Protein AF-0000000082828430 (afdb_homodimer)

pLDDT: mean 96.24, std 4.79, range [54.59, 98.94]

Nearest PDB structures (foldseek):
  4yze-assembly1_A  TM=8.740E-01  e=1.477E-04  Escherichia coli K-12
  3bru-assembly1_B  TM=7.655E-01  e=3.010E-04  Cereibacter sphaeroides 2.4.1
  5ztc-assembly1_B  TM=7.315E-01  e=1.165E-04  Listeria monocytogenes EGD-e
  5nim-assembly1_A  TM=6.172E-01  e=1.375E-03  Mycobacterium tuberculosis
  3qpl-assembly1_A  TM=5.262E-01  e=2.210E-03  Mycobacterium tuberculosis

InterPro domains:
  IPR001647 DNA-binding HTH domain, TetR-type [PF00440] (7-53)
  IPR001647 DNA-binding HTH domain, TetR-type [PR00455] (7-20)
  IPR001647 DNA-binding HTH domain, TetR-type [PR00455] (28-51)
  IPR001647 DNA-binding HTH domain, TetR-type [PS50977] (1-61)
  IPR009057 Homedomain-like superfamily [SSF46689] (3-70)
  IPR036271 Tetracyclin repressor-like, C-terminal domain superfamily [SSF48498] (76-181)

Organism: Acinetobacter baumannii (strain ATCC 19606 / DSM 30007 / JCM 6841 / CCUG 19606 / CIP 70.34 / NBRC 109757 / NCIMB 12457 / NCTC 12156 / 81) (NCBI:txid575584)

Sequence (376 aa):
MSKKDDIITTALRLFNSYSYNSIGVDRIISESGVAKMTFYKYFPSKEKLIEECLLLRNSLLQNSLTAAISKEDETNPLARIKAIFLWYSDWFNSEDFNGCMFQKALEEVLKQYPSTHQPATLYKIWLTQLMQDLLIQYEIEESRPLALLLVNILEGMTIQAQVEHGSVKIDDYWKRVEKLIEFEKIAHMSKKDDIITTALRLFNSYSYNSIGVDRIISESGVAKMTFYKYFPSKEKLIEECLLLRNSLLQNSLTAAISKEDETNPLARIKAIFLWYSDWFNSEDFNGCMFQKALEEVLKQYPSTHQPATLYKIWLTQLMQDLLIQYEIEESRPLALLLVNILEGMTIQAQVEHGSVKIDDYWKRVEKLIEFEKIAH

Structure (mmCIF, N/CA/C/O backbone):
data_AF-0000000082828430-model_v1
#
loop_
_entity.id
_entity.type
_entity.pdbx_description
1 polymer 'Uncharacterized protein'
#
loop_
_atom_site.group_PDB
_atom_site.id
_atom_site.type_symbol
_atom_site.label_atom_id
_atom_site.label_alt_id
_atom_site.label_comp_id
_atom_site.label_asym_id
_atom_site.label_entity_id
_atom_site.label_seq_id
_atom_site.pdbx_PDB_ins_code
_atom_site.Cartn_x
_atom_site.Cartn_y
_atom_site.Cartn_z
_atom_site.occupancy
_atom_site.B_iso_or_equiv
_atom_site.auth_seq_id
_atom_site.auth_comp_id
_atom_site.auth_asym_id
_atom_site.auth_atom_id
_atom_site.pdbx_PDB_model_num
ATOM 1 N N . MET A 1 1 ? -28.234 -20.719 2.09 1 76.75 1 MET A N 1
ATOM 2 C CA . MET A 1 1 ? -27.25 -20.156 1.172 1 76.75 1 MET A CA 1
ATOM 3 C C . MET A 1 1 ? -27.234 -20.938 -0.145 1 76.75 1 MET A C 1
ATOM 5 O O . MET A 1 1 ? -27.359 -22.156 -0.155 1 76.75 1 MET A O 1
ATOM 9 N N . SER A 1 2 ? -27.281 -20.219 -1.252 1 91.62 2 SER A N 1
ATOM 10 C CA . SER A 1 2 ? -27.266 -20.859 -2.566 1 91.62 2 SER A CA 1
ATOM 11 C C . SER A 1 2 ? -25.906 -21.469 -2.865 1 91.62 2 SER A C 1
ATOM 13 O O . SER A 1 2 ? -24.922 -21.203 -2.168 1 91.62 2 SER A O 1
ATOM 15 N N . LYS A 1 3 ? -25.859 -22.438 -3.738 1 95 3 LYS A N 1
ATOM 16 C CA . LYS A 1 3 ? -24.594 -23.047 -4.164 1 95 3 LYS A CA 1
ATOM 17 C C . LYS A 1 3 ? -23.625 -21.984 -4.664 1 95 3 LYS A C 1
ATOM 19 O O . LYS A 1 3 ? -22.422 -22.094 -4.422 1 95 3 LYS A O 1
ATOM 24 N N . LYS A 1 4 ? -24.203 -21.078 -5.309 1 96.69 4 LYS A N 1
ATOM 25 C CA . LYS A 1 4 ? -23.375 -19.969 -5.758 1 96.69 4 LYS A CA 1
ATOM 26 C C . LYS A 1 4 ? -22.75 -19.25 -4.574 1 96.69 4 LYS A C 1
ATOM 28 O O . LYS A 1 4 ? -21.562 -18.922 -4.602 1 96.69 4 LYS A O 1
ATOM 33 N N . ASP A 1 5 ? -23.5 -18.984 -3.521 1 96.38 5 ASP A N 1
ATOM 34 C CA . ASP A 1 5 ? -23.031 -18.312 -2.32 1 96.38 5 ASP A CA 1
ATOM 35 C C . ASP A 1 5 ? -21.953 -19.125 -1.621 1 96.38 5 ASP A C 1
ATOM 37 O O . ASP A 1 5 ? -20.984 -18.562 -1.097 1 96.38 5 ASP A O 1
ATOM 41 N N . ASP A 1 6 ? -22.109 -20.391 -1.612 1 97.31 6 ASP A N 1
ATOM 42 C CA . ASP A 1 6 ? -21.125 -21.266 -0.995 1 97.31 6 ASP A CA 1
ATOM 43 C C . ASP A 1 6 ? -19.766 -21.125 -1.687 1 97.31 6 ASP A C 1
ATOM 45 O O . ASP A 1 6 ? -18.734 -21.062 -1.023 1 97.31 6 ASP A O 1
ATOM 49 N N . ILE A 1 7 ? -19.859 -21.109 -2.98 1 98 7 ILE A N 1
ATOM 50 C CA . ILE A 1 7 ? -18.641 -20.984 -3.773 1 98 7 ILE A CA 1
ATOM 51 C C . ILE A 1 7 ? -17.969 -19.656 -3.494 1 98 7 ILE A C 1
ATOM 53 O O . ILE A 1 7 ? -16.781 -19.609 -3.164 1 98 7 ILE A O 1
ATOM 57 N N . ILE A 1 8 ? -18.703 -18.609 -3.578 1 97.88 8 ILE A N 1
ATOM 58 C CA . ILE A 1 8 ? -18.125 -17.266 -3.5 1 97.88 8 ILE A CA 1
ATOM 59 C C . ILE A 1 8 ? -17.625 -17.016 -2.08 1 97.88 8 ILE A C 1
ATOM 61 O O . ILE A 1 8 ? -16.578 -16.391 -1.891 1 97.88 8 ILE A O 1
ATOM 65 N N . THR A 1 9 ? -18.344 -17.453 -1.074 1 97 9 THR A N 1
ATOM 66 C CA . THR A 1 9 ? -17.938 -17.281 0.312 1 97 9 THR A CA 1
ATOM 67 C C . THR A 1 9 ? -16.625 -18.031 0.585 1 97 9 THR A C 1
ATOM 69 O O . THR A 1 9 ? -15.727 -17.484 1.233 1 97 9 THR A O 1
ATOM 72 N N . THR A 1 10 ? -16.562 -19.203 0.086 1 98.19 10 THR A N 1
ATOM 73 C CA . THR A 1 10 ? -15.352 -20 0.226 1 98.19 10 THR A CA 1
ATOM 74 C C . THR A 1 10 ? -14.188 -19.328 -0.491 1 98.19 10 THR A C 1
ATOM 76 O O . THR A 1 10 ? -13.094 -19.219 0.069 1 98.19 10 THR A O 1
ATOM 79 N N . ALA A 1 11 ? -14.469 -18.891 -1.707 1 98.44 11 ALA A N 1
ATOM 80 C CA . ALA A 1 11 ? -13.43 -18.234 -2.498 1 98.44 11 ALA A CA 1
ATOM 81 C C . ALA A 1 11 ? -12.938 -16.969 -1.811 1 98.44 11 ALA A C 1
ATOM 83 O O . ALA A 1 11 ? -11.734 -16.719 -1.737 1 98.44 11 ALA A O 1
ATOM 84 N N . LEU A 1 12 ? -13.844 -16.203 -1.293 1 97.62 12 LEU A N 1
ATOM 85 C CA . LEU A 1 12 ? -13.5 -14.961 -0.601 1 97.62 12 LEU A CA 1
ATOM 86 C C . LEU A 1 12 ? -12.586 -15.234 0.592 1 97.62 12 LEU A C 1
ATOM 88 O O . LEU A 1 12 ? -11.586 -14.547 0.788 1 97.62 12 LEU A O 1
ATOM 92 N N . ARG A 1 13 ? -12.945 -16.188 1.36 1 97.06 13 ARG A N 1
ATOM 93 C CA . ARG A 1 13 ? -12.141 -16.562 2.514 1 97.06 13 ARG A CA 1
ATOM 94 C C . ARG A 1 13 ? -10.734 -16.984 2.088 1 97.06 13 ARG A C 1
ATOM 96 O O . ARG A 1 13 ? -9.75 -16.547 2.686 1 97.06 13 ARG A O 1
ATOM 103 N N . LEU A 1 14 ? -10.641 -17.797 1.062 1 97.12 14 LEU A N 1
ATOM 104 C CA . LEU A 1 14 ? -9.352 -18.297 0.592 1 97.12 14 LEU A CA 1
ATOM 105 C C . LEU A 1 14 ? -8.516 -17.188 -0.019 1 97.12 14 LEU A C 1
ATOM 107 O O . LEU A 1 14 ? -7.34 -17.031 0.31 1 97.12 14 LEU A O 1
ATOM 111 N N . PHE A 1 15 ? -9.148 -16.328 -0.893 1 96.62 15 PHE A N 1
ATOM 112 C CA . PHE A 1 15 ? -8.438 -15.242 -1.547 1 96.62 15 PHE A CA 1
ATOM 113 C C . PHE A 1 15 ? -8 -14.195 -0.53 1 96.62 15 PHE A C 1
ATOM 115 O O . PHE A 1 15 ? -7.02 -13.484 -0.752 1 96.62 15 PHE A O 1
ATOM 122 N N . ASN A 1 16 ? -8.695 -14.078 0.575 1 95.56 16 ASN A N 1
ATOM 123 C CA . ASN A 1 16 ? -8.312 -13.164 1.642 1 95.56 16 ASN A CA 1
ATOM 124 C C . ASN A 1 16 ? -7.09 -13.672 2.402 1 95.56 16 ASN A C 1
ATOM 126 O O . ASN A 1 16 ? -6.203 -12.891 2.756 1 95.56 16 ASN A O 1
ATOM 130 N N . SER A 1 17 ? -6.973 -14.938 2.584 1 93.69 17 SER A N 1
ATOM 131 C CA . SER A 1 17 ? -5.969 -15.523 3.463 1 93.69 17 SER A CA 1
ATOM 132 C C . SER A 1 17 ? -4.719 -15.922 2.684 1 93.69 17 SER A C 1
ATOM 134 O O . SER A 1 17 ? -3.639 -16.062 3.264 1 93.69 17 SER A O 1
ATOM 136 N N . TYR A 1 18 ? -4.906 -16.141 1.387 1 91.94 18 TYR A N 1
ATOM 137 C CA . TYR A 1 18 ? -3.814 -16.594 0.532 1 91.94 18 TYR A CA 1
ATOM 138 C C . TYR A 1 18 ? -3.688 -15.711 -0.705 1 91.94 18 TYR A C 1
ATOM 140 O O . TYR A 1 18 ? -4.445 -14.758 -0.874 1 91.94 18 TYR A O 1
ATOM 148 N N . SER A 1 19 ? -2.635 -15.961 -1.465 1 90.06 19 SER A N 1
ATOM 149 C CA . SER A 1 19 ? -2.508 -15.273 -2.748 1 90.06 19 SER A CA 1
ATOM 150 C C . SER A 1 19 ? -3.51 -15.82 -3.762 1 90.06 19 SER A C 1
ATOM 152 O O . SER A 1 19 ? -3.812 -17.016 -3.77 1 90.06 19 SER A O 1
ATOM 154 N N . TYR A 1 20 ? -4.016 -14.938 -4.656 1 93.31 20 TYR A N 1
ATOM 155 C CA . TYR A 1 20 ? -4.953 -15.352 -5.695 1 93.31 20 TYR A CA 1
ATOM 156 C C . TYR A 1 20 ? -4.367 -16.484 -6.535 1 93.31 20 TYR A C 1
ATOM 158 O O . TYR A 1 20 ? -5.062 -17.453 -6.848 1 93.31 20 TYR A O 1
ATOM 166 N N . ASN A 1 21 ? -3.137 -16.406 -6.848 1 89 21 ASN A N 1
ATOM 167 C CA . ASN A 1 21 ? -2.512 -17.359 -7.762 1 89 21 ASN A CA 1
ATOM 168 C C . ASN A 1 21 ? -2.256 -18.703 -7.082 1 89 21 ASN A C 1
ATOM 170 O O . ASN A 1 21 ? -2.184 -19.734 -7.75 1 89 21 ASN A O 1
ATOM 174 N N . SER A 1 22 ? -2.119 -18.703 -5.812 1 89.19 22 SER A N 1
ATOM 175 C CA . SER A 1 22 ? -1.841 -19.953 -5.098 1 89.19 22 SER A CA 1
ATOM 176 C C . SER A 1 22 ? -3.113 -20.766 -4.887 1 89.19 22 SER A C 1
ATOM 178 O O . SER A 1 22 ? -3.051 -21.938 -4.52 1 89.19 22 SER A O 1
ATOM 180 N N . ILE A 1 23 ? -4.273 -20.188 -5.07 1 94.06 23 ILE A N 1
ATOM 181 C CA . ILE A 1 23 ? -5.555 -20.859 -4.875 1 94.06 23 ILE A CA 1
ATOM 182 C C . ILE A 1 23 ? -6.109 -21.312 -6.219 1 94.06 23 ILE A C 1
ATOM 184 O O . ILE A 1 23 ? -6.469 -20.484 -7.062 1 94.06 23 ILE A O 1
ATOM 188 N N . GLY A 1 24 ? -6.18 -22.609 -6.383 1 94.81 24 GLY A N 1
ATOM 189 C CA . GLY A 1 24 ? -6.766 -23.172 -7.59 1 94.81 2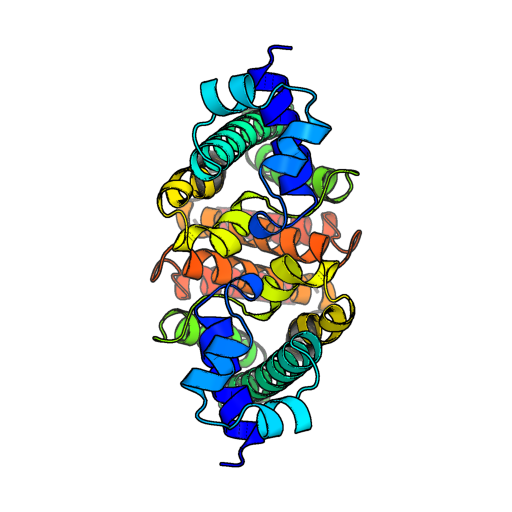4 GLY A CA 1
ATOM 190 C C . GLY A 1 24 ? -8.258 -23.422 -7.469 1 94.81 24 GLY A C 1
ATOM 191 O O . GLY A 1 24 ? -8.797 -23.484 -6.359 1 94.81 24 GLY A O 1
ATOM 192 N N . VAL A 1 25 ? -8.883 -23.578 -8.594 1 96.62 25 VAL A N 1
ATOM 193 C CA . VAL A 1 25 ? -10.32 -23.828 -8.633 1 96.62 25 VAL A CA 1
ATOM 194 C C . VAL A 1 25 ? -10.633 -25.141 -7.918 1 96.62 25 VAL A C 1
ATOM 196 O O . VAL A 1 25 ? -11.656 -25.25 -7.238 1 96.62 25 VAL A O 1
ATOM 199 N N . ASP A 1 26 ? -9.766 -26.125 -8.016 1 97.12 26 ASP A N 1
ATOM 200 C CA . ASP A 1 26 ? -9.992 -27.422 -7.383 1 97.12 26 ASP A CA 1
ATOM 201 C C . ASP A 1 26 ? -10.109 -27.281 -5.867 1 97.12 26 ASP A C 1
ATOM 203 O O . ASP A 1 26 ? -10.953 -27.938 -5.242 1 97.12 26 ASP A O 1
ATOM 207 N N . ARG A 1 27 ? -9.297 -26.516 -5.281 1 97.56 27 ARG A N 1
ATOM 208 C CA . ARG A 1 27 ? -9.359 -26.297 -3.842 1 97.56 27 ARG A CA 1
ATOM 209 C C . ARG A 1 27 ? -10.672 -25.609 -3.447 1 97.56 27 ARG A C 1
ATOM 211 O O . ARG A 1 27 ? -11.273 -25.969 -2.436 1 97.56 27 ARG A O 1
ATOM 218 N N . ILE A 1 28 ? -11.094 -24.609 -4.227 1 98.19 28 ILE A N 1
ATOM 219 C CA . ILE A 1 28 ? -12.336 -23.906 -3.953 1 98.19 28 ILE A CA 1
ATOM 220 C C . ILE A 1 28 ? -13.516 -24.875 -4.047 1 98.19 28 ILE A C 1
ATOM 222 O O . ILE A 1 28 ? -14.398 -24.859 -3.189 1 98.19 28 ILE A O 1
ATOM 226 N N . ILE A 1 29 ? -13.484 -25.656 -5.066 1 97.88 29 ILE A N 1
ATOM 227 C CA . ILE A 1 29 ? -14.539 -26.656 -5.254 1 97.88 29 ILE A CA 1
ATOM 228 C C . ILE A 1 29 ? -14.57 -27.609 -4.062 1 97.88 29 ILE A C 1
ATOM 230 O O . ILE A 1 29 ? -15.625 -27.828 -3.471 1 97.88 29 ILE A O 1
ATOM 234 N N . SER A 1 30 ? -13.461 -28.094 -3.715 1 97.88 30 SER A N 1
ATOM 235 C CA . SER A 1 30 ? -13.352 -29.031 -2.609 1 97.88 30 SER A CA 1
ATOM 236 C C . SER A 1 30 ? -13.844 -28.422 -1.305 1 97.88 30 SER A C 1
ATOM 238 O O . SER A 1 30 ? -14.633 -29.031 -0.585 1 97.88 30 SER A O 1
ATOM 240 N N . GLU A 1 31 ? -13.469 -27.234 -1.028 1 97.81 31 GLU A N 1
ATOM 241 C CA . GLU A 1 31 ? -13.766 -26.625 0.265 1 97.81 31 GLU A CA 1
ATOM 242 C C . GLU A 1 31 ? -15.18 -26.047 0.292 1 97.81 31 GLU A C 1
ATOM 244 O O . GLU A 1 31 ? -15.75 -25.828 1.365 1 97.81 31 GLU A O 1
ATOM 249 N N . SER A 1 32 ? -15.695 -25.672 -0.869 1 97.5 32 SER A N 1
ATOM 250 C CA . SER A 1 32 ? -17.062 -25.141 -0.925 1 97.5 32 SER A CA 1
ATOM 251 C C . SER A 1 32 ? -18.094 -26.25 -0.792 1 97.5 32 SER A C 1
ATOM 253 O O . SER A 1 32 ? -19.266 -25.984 -0.517 1 97.5 32 SER A O 1
ATOM 255 N N . GLY A 1 33 ? -17.672 -27.484 -1.17 1 97 33 GLY A N 1
ATOM 256 C CA . GLY A 1 33 ? -18.594 -28.609 -1.128 1 97 33 GLY A CA 1
ATOM 257 C C . GLY A 1 33 ? -19.547 -28.656 -2.311 1 97 33 GLY A C 1
ATOM 258 O O . GLY A 1 33 ? -20.547 -29.359 -2.275 1 97 33 GLY A O 1
ATOM 259 N N . VAL A 1 34 ? -19.297 -27.891 -3.266 1 97.06 34 VAL A N 1
ATOM 260 C CA . VAL A 1 34 ? -20.141 -27.828 -4.453 1 97.06 34 VAL A CA 1
ATOM 261 C C . VAL A 1 34 ? -19.547 -28.688 -5.559 1 97.06 34 VAL A C 1
ATOM 263 O O . VAL A 1 34 ? -18.344 -28.719 -5.75 1 97.06 34 VAL A O 1
ATOM 266 N N . ALA A 1 35 ? -20.406 -29.422 -6.262 1 96.81 35 ALA A N 1
ATOM 267 C CA . ALA A 1 35 ? -19.953 -30.281 -7.359 1 96.81 35 ALA A CA 1
ATOM 268 C C . ALA A 1 35 ? -19.281 -29.453 -8.453 1 96.81 35 ALA A C 1
ATOM 270 O O . ALA A 1 35 ? -19.688 -28.312 -8.719 1 96.81 35 ALA A O 1
ATOM 271 N N . LYS A 1 36 ? -18.312 -30.047 -9.133 1 97 36 LYS A N 1
ATOM 272 C CA . LYS A 1 36 ? -17.516 -29.406 -10.172 1 97 36 LYS A CA 1
ATOM 273 C C . LYS A 1 36 ? -18.406 -28.828 -11.266 1 97 36 LYS A C 1
ATOM 275 O O . LYS A 1 36 ? -18.25 -27.672 -11.672 1 97 36 LYS A O 1
ATOM 280 N N . MET A 1 37 ? -19.375 -29.578 -11.68 1 96.75 37 MET A N 1
ATOM 281 C CA . MET A 1 37 ? -20.266 -29.141 -12.742 1 96.75 37 MET A CA 1
ATOM 282 C C . MET A 1 37 ? -21.062 -27.906 -12.305 1 96.75 37 MET A C 1
ATOM 284 O O . MET A 1 37 ? -21.219 -26.969 -13.078 1 96.75 37 MET A O 1
ATOM 288 N N . THR A 1 38 ? -21.531 -27.969 -11.156 1 96.69 38 THR A N 1
ATOM 289 C CA . THR A 1 38 ? -22.281 -26.859 -10.602 1 96.69 38 THR A CA 1
ATOM 290 C C . THR A 1 38 ? -21.406 -25.609 -10.484 1 96.69 38 THR A C 1
ATOM 292 O O . THR A 1 38 ? -21.859 -24.5 -10.766 1 96.69 38 THR A O 1
ATOM 295 N N . PHE A 1 39 ? -20.156 -25.766 -9.992 1 97.56 39 PHE A N 1
ATOM 296 C CA . PHE A 1 39 ? -19.203 -24.672 -9.914 1 97.56 39 PHE A CA 1
ATOM 297 C C . PHE A 1 39 ? -19.094 -23.938 -11.25 1 97.56 39 PHE A C 1
ATOM 299 O O . PHE A 1 39 ? -19.266 -22.719 -11.32 1 97.56 39 PHE A O 1
ATOM 306 N N . TYR A 1 40 ? -18.953 -24.688 -12.312 1 97.06 40 TYR A N 1
ATOM 307 C CA . TYR A 1 40 ? -18.672 -24.094 -13.617 1 97.06 40 TYR A CA 1
ATOM 308 C C . TYR A 1 40 ? -19.938 -23.531 -14.242 1 97.06 40 TYR A C 1
ATOM 310 O O . TYR A 1 40 ? -19.859 -22.703 -15.164 1 97.06 40 TYR A O 1
ATOM 318 N N . LYS A 1 41 ? -21.047 -24.031 -13.758 1 97.12 41 LYS A N 1
ATOM 319 C CA . LYS A 1 41 ? -22.297 -23.391 -14.156 1 97.12 41 LYS A CA 1
ATOM 320 C C . LYS A 1 41 ? -22.344 -21.938 -13.711 1 97.12 41 LYS A C 1
ATOM 322 O O . LYS A 1 41 ? -22.812 -21.062 -14.461 1 97.12 41 LYS A O 1
ATOM 327 N N . TYR A 1 42 ? -21.828 -21.656 -12.562 1 96.81 42 TYR A N 1
ATOM 328 C CA . TYR A 1 42 ? -21.891 -20.312 -12.008 1 96.81 42 TYR A CA 1
ATOM 329 C C . TYR A 1 42 ? -20.656 -19.516 -12.367 1 96.81 42 TYR A C 1
ATOM 331 O O . TYR A 1 42 ? -20.734 -18.297 -12.609 1 96.81 42 TYR A O 1
ATOM 339 N N . PHE A 1 43 ? -19.484 -20.188 -12.367 1 97.81 43 PHE A N 1
ATOM 340 C CA . PHE A 1 43 ? -18.203 -19.531 -12.609 1 97.81 43 PHE A CA 1
ATOM 341 C C . PHE A 1 43 ? -17.406 -20.281 -13.664 1 97.81 43 PHE A C 1
ATOM 343 O O . PHE A 1 43 ? -16.547 -21.109 -13.336 1 97.81 43 PHE A O 1
ATOM 350 N N . PRO A 1 44 ? -17.547 -19.875 -14.883 1 97.06 44 PRO A N 1
ATOM 351 C CA . PRO A 1 44 ? -16.922 -20.594 -15.992 1 97.06 44 PRO A CA 1
ATOM 352 C C . PRO A 1 44 ? -15.398 -20.5 -15.969 1 97.06 44 PRO A C 1
ATOM 354 O O . PRO A 1 44 ? -14.727 -21.281 -16.656 1 97.06 44 PRO A O 1
ATOM 357 N N . SER A 1 45 ? -14.922 -19.531 -15.18 1 96.31 45 SER A N 1
ATOM 358 C CA . SER A 1 45 ? -13.477 -19.406 -15.062 1 96.31 45 SER A CA 1
ATOM 359 C C . SER A 1 45 ? -13.086 -18.828 -13.703 1 96.31 45 SER A C 1
ATOM 361 O O . SER A 1 45 ? -13.914 -18.203 -13.023 1 96.31 45 SER A O 1
ATOM 363 N N . LYS A 1 46 ? -11.867 -19 -13.336 1 96.19 46 LYS A N 1
ATOM 364 C CA . LYS A 1 46 ? -11.328 -18.391 -12.125 1 96.19 46 LYS A CA 1
ATOM 365 C C . LYS A 1 46 ? -11.406 -16.859 -12.195 1 96.19 46 LYS A C 1
ATOM 367 O O . LYS A 1 46 ? -11.664 -16.203 -11.188 1 96.19 46 LYS A O 1
ATOM 372 N N . GLU A 1 47 ? -11.156 -16.344 -13.375 1 96.62 47 GLU A N 1
ATOM 373 C CA . GLU A 1 47 ? -11.227 -14.906 -13.609 1 96.62 47 GLU A CA 1
ATOM 374 C C . GLU A 1 47 ? -12.594 -14.352 -13.227 1 96.62 47 GLU A C 1
ATOM 376 O O . GLU A 1 47 ? -12.688 -13.359 -12.492 1 96.62 47 GLU A O 1
ATOM 381 N N . LYS A 1 48 ? -13.578 -14.969 -13.672 1 97.69 48 LYS A N 1
ATOM 382 C CA . LYS A 1 48 ? -14.938 -14.531 -13.375 1 97.69 48 LYS A CA 1
ATOM 383 C C . LYS A 1 48 ? -15.242 -14.648 -11.883 1 97.69 48 LYS A C 1
ATOM 385 O O . LYS A 1 48 ? -15.922 -13.789 -11.312 1 97.69 48 LYS A O 1
ATOM 390 N N . LEU A 1 49 ? -14.789 -15.703 -11.273 1 98.25 49 LEU A N 1
ATOM 391 C CA . LEU A 1 49 ? -14.961 -15.875 -9.828 1 98.25 49 LEU A CA 1
ATOM 392 C C . LEU A 1 49 ? -14.273 -14.75 -9.062 1 98.25 49 LEU A C 1
ATOM 394 O O . LEU A 1 49 ? -14.867 -14.164 -8.156 1 98.25 49 LEU A O 1
ATOM 398 N N . ILE A 1 50 ? -13.055 -14.406 -9.43 1 98.19 50 ILE A N 1
ATOM 399 C CA . ILE A 1 50 ? -12.305 -13.352 -8.766 1 98.19 50 ILE A CA 1
ATOM 400 C C . ILE A 1 50 ? -13.047 -12.023 -8.906 1 98.19 50 ILE A C 1
ATOM 402 O O . ILE A 1 50 ? -13.195 -11.281 -7.934 1 98.19 50 ILE A O 1
ATOM 406 N N . GLU A 1 51 ? -13.531 -11.734 -10.07 1 98.12 51 GLU A N 1
ATOM 407 C CA . GLU A 1 51 ? -14.289 -10.508 -10.312 1 98.12 51 GLU A CA 1
ATOM 408 C C . GLU A 1 51 ? -15.484 -10.414 -9.367 1 98.12 51 GLU A C 1
ATOM 410 O O . GLU A 1 51 ? -15.703 -9.375 -8.734 1 98.12 51 GLU A O 1
ATOM 415 N N . GLU A 1 52 ? -16.203 -11.477 -9.281 1 97.94 52 GLU A N 1
ATOM 416 C CA . GLU A 1 52 ? -17.406 -11.477 -8.445 1 97.94 52 GLU A CA 1
ATOM 417 C C . GLU A 1 52 ? -17.047 -11.359 -6.969 1 97.94 52 GLU A C 1
ATOM 419 O O . GLU A 1 52 ? -17.766 -10.719 -6.199 1 97.94 52 GLU A O 1
ATOM 424 N N . CYS A 1 53 ? -15.992 -12.031 -6.578 1 98.44 53 CYS A N 1
ATOM 425 C CA . CYS A 1 53 ? -15.516 -11.914 -5.203 1 98.44 53 CYS A CA 1
ATOM 426 C C . CYS A 1 53 ? -15.18 -10.469 -4.867 1 98.44 53 CYS A C 1
ATOM 428 O O . CYS A 1 53 ? -15.555 -9.961 -3.809 1 98.44 53 CYS A O 1
ATOM 430 N N . LEU A 1 54 ? -14.469 -9.758 -5.762 1 98.5 54 LEU A N 1
ATOM 431 C CA . LEU A 1 54 ? -14.07 -8.375 -5.547 1 98.5 54 LEU A CA 1
ATOM 432 C C . LEU A 1 54 ? -15.289 -7.465 -5.465 1 98.5 54 LEU A C 1
ATOM 434 O O . LEU A 1 54 ? -15.352 -6.57 -4.617 1 98.5 54 LEU A O 1
ATOM 438 N N . LEU A 1 55 ? -16.266 -7.711 -6.328 1 98.38 55 LEU A N 1
ATOM 439 C CA . LEU A 1 55 ? -17.484 -6.918 -6.316 1 98.38 55 LEU A CA 1
ATOM 440 C C . LEU A 1 55 ? -18.25 -7.121 -5.012 1 98.38 55 LEU A C 1
ATOM 442 O O . LEU A 1 55 ? -18.75 -6.16 -4.414 1 98.38 55 LEU A O 1
ATOM 446 N N . LEU A 1 56 ? -18.328 -8.359 -4.59 1 98.12 56 LEU A N 1
ATOM 447 C CA . LEU A 1 56 ? -19.016 -8.648 -3.33 1 98.12 56 LEU A CA 1
ATOM 448 C C . LEU A 1 56 ? -18.266 -8.031 -2.154 1 98.12 56 LEU A C 1
ATOM 450 O O . LEU A 1 56 ? -18.875 -7.434 -1.266 1 98.12 56 LEU A O 1
ATOM 454 N N . ARG A 1 57 ? -17 -8.188 -2.137 1 97.94 57 ARG A N 1
ATOM 455 C CA . ARG A 1 57 ? -16.188 -7.582 -1.086 1 97.94 57 ARG A CA 1
ATOM 456 C C . ARG A 1 57 ? -16.391 -6.074 -1.038 1 97.94 57 ARG A C 1
ATOM 458 O O . ARG A 1 57 ? -16.5 -5.492 0.043 1 97.94 57 ARG A O 1
ATOM 465 N N . ASN A 1 58 ? -16.391 -5.461 -2.223 1 98.25 58 ASN A N 1
ATOM 466 C CA . ASN A 1 58 ? -16.641 -4.027 -2.318 1 98.25 58 ASN A CA 1
ATOM 467 C C . ASN A 1 58 ? -17.953 -3.643 -1.649 1 98.25 58 ASN A C 1
ATOM 469 O O . ASN A 1 58 ? -17.984 -2.742 -0.809 1 98.25 58 ASN A O 1
ATOM 473 N N . SER A 1 59 ? -18.984 -4.332 -1.979 1 98.25 59 SER A N 1
ATOM 474 C CA . SER A 1 59 ? -20.312 -4.055 -1.43 1 98.25 59 SER A CA 1
ATOM 475 C C . SER A 1 59 ? -20.328 -4.25 0.083 1 98.25 59 SER A C 1
ATOM 477 O O . SER A 1 59 ? -20.875 -3.428 0.813 1 98.25 59 SER A O 1
ATOM 479 N N . LEU A 1 60 ? -19.75 -5.312 0.557 1 97.56 60 LEU A N 1
ATOM 480 C CA . LEU A 1 60 ? -19.719 -5.625 1.981 1 97.56 60 LEU A CA 1
ATOM 481 C C . LEU A 1 60 ? -18.953 -4.547 2.754 1 97.56 60 LEU A C 1
ATOM 483 O O . LEU A 1 60 ? -19.406 -4.109 3.814 1 97.56 60 LEU A O 1
ATOM 487 N N . LEU A 1 61 ? -17.891 -4.074 2.24 1 98 61 LEU A N 1
ATOM 488 C CA . LEU A 1 61 ? -17.062 -3.064 2.908 1 98 61 LEU A CA 1
ATOM 489 C C . LEU A 1 61 ? -17.781 -1.714 2.916 1 98 61 LEU A C 1
ATOM 491 O O . LEU A 1 61 ? -17.797 -1.026 3.941 1 98 61 LEU A O 1
ATOM 495 N N . GLN A 1 62 ? -18.328 -1.324 1.758 1 98.69 62 GLN A N 1
ATOM 496 C CA . GLN A 1 62 ? -19.062 -0.069 1.701 1 98.69 62 GLN A CA 1
ATOM 497 C C . GLN A 1 62 ? -20.203 -0.055 2.719 1 98.69 62 GLN A C 1
ATOM 499 O O . GLN A 1 62 ? -20.391 0.927 3.441 1 98.69 62 GLN A O 1
ATOM 504 N N . ASN A 1 63 ? -20.922 -1.169 2.779 1 98.62 63 ASN A N 1
ATOM 505 C CA . ASN A 1 63 ? -22.047 -1.257 3.715 1 98.62 63 ASN A CA 1
ATOM 506 C C . ASN A 1 63 ? -21.562 -1.166 5.164 1 98.62 63 ASN A C 1
ATOM 508 O O . ASN A 1 63 ? -22.172 -0.452 5.973 1 98.62 63 ASN A O 1
ATOM 512 N N . SER A 1 64 ? -20.531 -1.892 5.477 1 98.56 64 SER A N 1
ATOM 513 C CA . SER A 1 64 ? -20 -1.914 6.836 1 98.56 64 SER A CA 1
ATOM 514 C C . SER A 1 64 ? -19.484 -0.539 7.25 1 98.56 64 SER A C 1
ATOM 516 O O . SER A 1 64 ? -19.797 -0.061 8.344 1 98.56 64 SER A O 1
ATOM 518 N N . LEU A 1 65 ? -18.734 0.134 6.395 1 98.75 65 LEU A N 1
ATOM 519 C CA . LEU A 1 65 ? -18.172 1.447 6.688 1 98.75 65 LEU A CA 1
ATOM 520 C C . LEU A 1 65 ? -19.281 2.502 6.781 1 98.75 65 LEU A C 1
ATOM 522 O O . LEU A 1 65 ? -19.25 3.352 7.672 1 98.75 65 LEU A O 1
ATOM 526 N N . THR A 1 66 ? -20.219 2.432 5.875 1 98.5 66 THR A N 1
ATOM 527 C CA . THR A 1 66 ? -21.344 3.365 5.898 1 98.5 66 THR A CA 1
ATOM 528 C C . THR A 1 66 ? -22.141 3.229 7.191 1 98.5 66 THR A C 1
ATOM 530 O O . THR A 1 66 ? -22.562 4.227 7.773 1 98.5 66 THR A O 1
ATOM 533 N N . ALA A 1 67 ? -22.312 2.006 7.648 1 98.62 67 ALA A N 1
ATOM 534 C CA . ALA A 1 67 ? -23.016 1.771 8.914 1 98.62 67 ALA A CA 1
ATOM 535 C C . ALA A 1 67 ? -22.25 2.41 10.078 1 98.62 67 ALA A C 1
ATOM 537 O O . ALA A 1 67 ? -22.875 2.998 10.969 1 98.62 67 ALA A O 1
ATOM 538 N N . ALA A 1 68 ? -20.953 2.312 10.086 1 98.38 68 ALA A N 1
ATOM 539 C CA . ALA A 1 68 ? -20.125 2.9 11.141 1 98.38 68 ALA A CA 1
ATOM 540 C C . ALA A 1 68 ? -20.25 4.422 11.141 1 98.38 68 ALA A C 1
ATOM 542 O O . ALA A 1 68 ? -20.391 5.039 12.195 1 98.38 68 ALA A O 1
ATOM 543 N N . ILE A 1 69 ? -20.219 5.051 9.984 1 98.38 69 ILE A N 1
ATOM 544 C CA . ILE A 1 69 ? -20.281 6.496 9.82 1 98.38 69 ILE A CA 1
ATOM 545 C C . ILE A 1 69 ? -21.672 7 10.234 1 98.38 69 ILE A C 1
ATOM 547 O O . ILE A 1 69 ? -21.797 8.086 10.812 1 98.38 69 ILE A O 1
ATOM 551 N N . SER A 1 70 ? -22.688 6.223 9.969 1 98.19 70 SER A N 1
ATOM 552 C CA . SER A 1 70 ? -24.078 6.625 10.195 1 98.19 70 SER A CA 1
ATOM 553 C C . SER A 1 70 ? -24.391 6.734 11.688 1 98.19 70 SER A C 1
ATOM 555 O O . SER A 1 70 ? -25.406 7.316 12.078 1 98.19 70 SER A O 1
ATOM 557 N N . LYS A 1 71 ? -23.547 6.176 12.523 1 98.31 71 LYS A N 1
ATOM 558 C CA . LYS A 1 71 ? -23.719 6.285 13.969 1 98.31 71 LYS A CA 1
ATOM 559 C C . LYS A 1 71 ? -23.359 7.684 14.461 1 98.31 71 LYS A C 1
ATOM 561 O O . LYS A 1 71 ? -23.703 8.062 15.578 1 98.31 71 LYS A O 1
ATOM 566 N N . GLU A 1 72 ? -22.609 8.414 13.664 1 98.38 72 GLU A N 1
ATOM 567 C CA . GLU A 1 72 ? -22.203 9.773 14.008 1 98.38 72 GLU A CA 1
ATOM 568 C C . GLU A 1 72 ? -23.234 10.797 13.508 1 98.38 72 GLU A C 1
ATOM 570 O O . GLU A 1 72 ? -23.953 10.539 12.547 1 98.38 72 GLU A O 1
ATOM 575 N N . ASP A 1 73 ? -23.281 11.922 14.211 1 97.81 73 ASP A N 1
ATOM 576 C CA . ASP A 1 73 ? -24.156 13.023 13.836 1 97.81 73 ASP A CA 1
ATOM 577 C C . ASP A 1 73 ? -23.875 13.5 12.414 1 97.81 73 ASP A C 1
ATOM 579 O O . ASP A 1 73 ? -22.719 13.789 12.07 1 97.81 73 ASP A O 1
ATOM 583 N N . GLU A 1 74 ? -24.891 13.539 11.523 1 96 74 GLU A N 1
ATOM 584 C CA . GLU A 1 74 ? -24.75 13.922 10.117 1 96 74 GLU A CA 1
ATOM 585 C C . GLU A 1 74 ? -24.234 15.352 9.984 1 96 74 GLU A C 1
ATOM 587 O O . GLU A 1 74 ? -23.688 15.727 8.953 1 96 74 GLU A O 1
ATOM 592 N N . THR A 1 75 ? -24.375 16.156 10.984 1 97.25 75 THR A N 1
ATOM 593 C CA . THR A 1 75 ? -23.953 17.547 10.938 1 97.25 75 THR A CA 1
ATOM 594 C C . THR A 1 75 ? -22.531 17.703 11.469 1 97.25 75 THR A C 1
ATOM 596 O O . THR A 1 75 ? -22.031 18.828 11.586 1 97.25 75 THR A O 1
ATOM 599 N N . ASN A 1 76 ? -21.859 16.594 11.789 1 98.25 76 ASN A N 1
ATOM 600 C CA . ASN A 1 76 ? -20.484 16.609 12.281 1 98.25 76 ASN A CA 1
ATOM 601 C C . ASN A 1 76 ? -19.547 15.836 11.367 1 98.25 76 ASN A C 1
ATOM 603 O O . ASN A 1 76 ? -19.141 14.719 11.695 1 98.25 76 ASN A O 1
ATOM 607 N N . PRO A 1 77 ? -19.172 16.453 10.234 1 98.25 77 PRO A N 1
ATOM 608 C CA . PRO A 1 77 ? -18.359 15.734 9.258 1 98.25 77 PRO A CA 1
ATOM 609 C C . PRO A 1 77 ? -17.016 15.289 9.82 1 98.25 77 PRO A C 1
ATOM 611 O O . PRO A 1 77 ? -16.484 14.242 9.43 1 98.25 77 PRO A O 1
ATOM 614 N N . LEU A 1 78 ? -16.438 16.078 10.719 1 98.5 78 LEU A N 1
ATOM 615 C CA . LEU A 1 78 ? -15.156 15.703 11.305 1 98.5 78 LEU A CA 1
ATOM 616 C C . LEU A 1 78 ? -15.281 14.398 12.102 1 98.5 78 LEU A C 1
ATOM 618 O O . LEU A 1 78 ? -14.414 13.531 12.016 1 98.5 78 LEU A O 1
ATOM 622 N N . ALA A 1 79 ? -16.328 14.234 12.883 1 98.62 79 ALA A N 1
ATOM 623 C CA . ALA A 1 79 ? -16.578 12.992 13.617 1 98.62 79 ALA A CA 1
ATOM 624 C C . ALA A 1 79 ? -16.781 11.82 12.656 1 98.62 79 ALA A C 1
ATOM 626 O O . ALA A 1 79 ? -16.391 10.695 12.961 1 98.62 79 ALA A O 1
ATOM 627 N N . ARG A 1 80 ? -17.406 12.07 11.539 1 98.81 80 ARG A N 1
ATOM 628 C CA . ARG A 1 80 ? -17.641 11.031 10.539 1 98.81 80 ARG A CA 1
ATOM 629 C C . ARG A 1 80 ? -16.328 10.602 9.875 1 98.81 80 ARG A C 1
ATOM 631 O O . ARG A 1 80 ? -16.125 9.414 9.609 1 98.81 80 ARG A O 1
ATOM 638 N N . ILE A 1 81 ? -15.453 11.562 9.617 1 98.88 81 ILE A N 1
ATOM 639 C CA . ILE A 1 81 ? -14.125 11.219 9.109 1 98.88 81 ILE A CA 1
ATOM 640 C C . ILE A 1 81 ? -13.375 10.391 10.148 1 98.88 81 ILE A C 1
ATOM 642 O O . ILE A 1 81 ? -12.742 9.391 9.812 1 98.88 81 ILE A O 1
ATOM 646 N N . LYS A 1 82 ? -13.414 10.805 11.406 1 98.88 82 LYS A N 1
ATOM 647 C CA . LYS A 1 82 ? -12.781 10.039 12.469 1 98.88 82 LYS A CA 1
ATOM 648 C C . LYS A 1 82 ? -13.328 8.609 12.523 1 98.88 82 LYS A C 1
ATOM 650 O O . LYS A 1 82 ? -12.578 7.66 12.75 1 98.88 82 LYS A O 1
ATOM 655 N N . ALA A 1 83 ? -14.641 8.445 12.328 1 98.88 83 ALA A N 1
ATOM 656 C CA . ALA A 1 83 ? -15.273 7.133 12.352 1 98.88 83 ALA A CA 1
ATOM 657 C C . ALA A 1 83 ? -14.688 6.223 11.273 1 98.88 83 ALA A C 1
ATOM 659 O O . ALA A 1 83 ? -14.578 5.012 11.469 1 98.88 83 ALA A O 1
ATOM 660 N N . ILE A 1 84 ? -14.336 6.766 10.141 1 98.94 84 ILE A N 1
ATOM 661 C CA . ILE A 1 84 ? -13.688 5.992 9.086 1 98.94 84 ILE A CA 1
ATOM 662 C C . ILE A 1 84 ? -12.352 5.449 9.594 1 98.94 84 ILE A C 1
ATOM 664 O O . ILE A 1 84 ? -12.078 4.254 9.469 1 98.94 84 ILE A O 1
ATOM 668 N N . PHE A 1 85 ? -11.516 6.32 10.211 1 98.94 85 PHE A N 1
ATOM 669 C CA . PHE A 1 85 ? -10.219 5.895 10.734 1 98.94 85 PHE A CA 1
ATOM 670 C C . PHE A 1 85 ? -10.398 4.836 11.82 1 98.94 85 PHE A C 1
ATOM 672 O O . PHE A 1 85 ? -9.656 3.854 11.859 1 98.94 85 PHE A O 1
ATOM 679 N N . LEU A 1 86 ? -11.383 5.012 12.664 1 98.88 86 LEU A N 1
ATOM 680 C CA . LEU A 1 86 ? -11.625 4.059 13.742 1 98.88 86 LEU A CA 1
ATOM 681 C C . LEU A 1 86 ? -12.109 2.723 13.188 1 98.88 86 LEU A C 1
ATOM 683 O O . LEU A 1 86 ? -11.773 1.665 13.727 1 98.88 86 LEU A O 1
ATOM 687 N N . TRP A 1 87 ? -12.93 2.77 12.156 1 98.81 87 TRP A N 1
ATOM 688 C CA . TRP A 1 87 ? -13.367 1.546 11.492 1 98.81 87 TRP A CA 1
ATOM 689 C C . TRP A 1 87 ? -12.164 0.753 10.977 1 98.81 87 TRP A C 1
ATOM 691 O O . TRP A 1 87 ? -12.094 -0.464 11.156 1 98.81 87 TRP A O 1
ATOM 701 N N . TYR A 1 88 ? -11.219 1.402 10.367 1 98.75 88 TYR A N 1
ATOM 702 C CA . TYR A 1 88 ? -10 0.753 9.898 1 98.75 88 TYR A CA 1
ATOM 703 C C . TYR A 1 88 ? -9.211 0.173 11.07 1 98.75 88 TYR A C 1
ATOM 705 O O . TYR A 1 88 ? -8.68 -0.937 10.977 1 98.75 88 TYR A O 1
ATOM 713 N N . SER A 1 89 ? -9.094 0.958 12.094 1 98.69 89 SER A N 1
ATOM 714 C CA . SER A 1 89 ? -8.406 0.469 13.281 1 98.69 89 SER A CA 1
ATOM 715 C C . SER A 1 89 ? -9.016 -0.841 13.773 1 98.69 89 SER A C 1
ATOM 717 O O . SER A 1 89 ? -8.289 -1.796 14.062 1 98.69 89 SER A O 1
ATOM 719 N N . ASP A 1 90 ? -10.352 -0.89 13.875 1 98.5 90 ASP A N 1
ATOM 720 C CA . ASP A 1 90 ? -11.047 -2.109 14.281 1 98.5 90 ASP A CA 1
ATOM 721 C C . ASP A 1 90 ? -10.766 -3.252 13.312 1 98.5 90 ASP A C 1
ATOM 723 O O . ASP A 1 90 ? -10.562 -4.395 13.727 1 98.5 90 ASP A O 1
ATOM 727 N N . TRP A 1 91 ? -10.789 -2.98 12.07 1 98.38 91 TRP A N 1
ATOM 728 C CA . TRP A 1 91 ? -10.523 -3.973 11.039 1 98.38 91 TRP A CA 1
ATOM 729 C C . TRP A 1 91 ? -9.125 -4.555 11.188 1 98.38 91 TRP A C 1
ATOM 731 O O . TRP A 1 91 ? -8.938 -5.77 11.094 1 98.38 91 TRP A O 1
ATOM 741 N N . PHE A 1 92 ? -8.102 -3.703 11.453 1 98.31 92 PHE A N 1
ATOM 742 C CA . PHE A 1 92 ? -6.723 -4.152 11.617 1 98.31 92 PHE A CA 1
ATOM 743 C C . PHE A 1 92 ? -6.617 -5.16 12.758 1 98.31 92 PHE A C 1
ATOM 745 O O . PHE A 1 92 ? -5.73 -6.02 12.75 1 98.31 92 PHE A O 1
ATOM 752 N N . ASN A 1 93 ? -7.469 -5.051 13.672 1 97.38 93 ASN A N 1
ATOM 753 C CA . ASN A 1 93 ? -7.387 -5.875 14.867 1 97.38 93 ASN A CA 1
ATOM 754 C C . ASN A 1 93 ? -8.344 -7.066 14.797 1 97.38 93 ASN A C 1
ATOM 756 O O . ASN A 1 93 ? -8.43 -7.852 15.742 1 97.38 93 ASN A O 1
ATOM 760 N N . SER A 1 94 ? -9.047 -7.227 13.727 1 96.69 94 SER A N 1
ATOM 761 C CA . SER A 1 94 ? -9.961 -8.352 13.547 1 96.69 94 SER A CA 1
ATOM 762 C C . SER A 1 94 ? -9.211 -9.61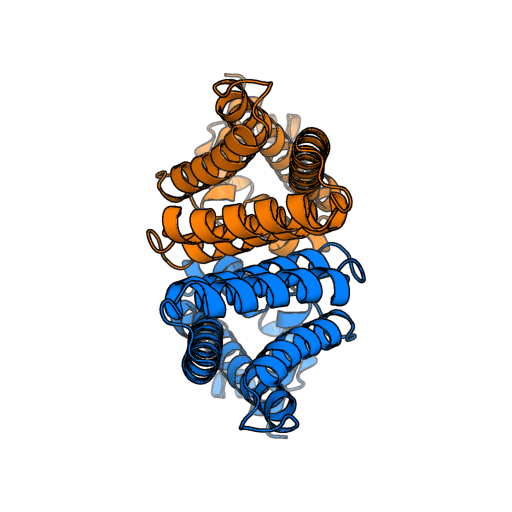7 13.156 1 96.69 94 SER A C 1
ATOM 764 O O . SER A 1 94 ? -8.086 -9.547 12.656 1 96.69 94 SER A O 1
ATOM 766 N N . GLU A 1 95 ? -9.75 -10.789 13.273 1 94.06 95 GLU A N 1
ATOM 767 C CA . GLU A 1 95 ? -9.125 -12.086 13.016 1 94.06 95 GLU A CA 1
ATOM 768 C C . GLU A 1 95 ? -8.977 -12.344 11.523 1 94.06 95 GLU A C 1
ATOM 770 O O . GLU A 1 95 ? -8.094 -13.086 11.102 1 94.06 95 GLU A O 1
ATOM 775 N N . ASP A 1 96 ? -9.844 -11.781 10.789 1 92.38 96 ASP A N 1
ATOM 776 C CA . ASP A 1 96 ? -9.852 -12.078 9.359 1 92.38 96 ASP A CA 1
ATOM 777 C C . ASP A 1 96 ? -9.008 -11.062 8.586 1 92.38 96 ASP A C 1
ATOM 779 O O . ASP A 1 96 ? -9.008 -11.07 7.355 1 92.38 96 ASP A O 1
ATOM 783 N N . PHE A 1 97 ? -8.273 -10.156 9.352 1 97.12 97 PHE A N 1
ATOM 784 C CA . PHE A 1 97 ? -7.449 -9.164 8.672 1 97.12 97 PHE A CA 1
ATOM 785 C C . PHE A 1 97 ? -6.223 -9.82 8.047 1 97.12 97 PHE A C 1
ATOM 787 O O . PHE A 1 97 ? -5.406 -10.414 8.758 1 97.12 97 PHE A O 1
ATOM 794 N N . ASN A 1 98 ? -6.117 -9.648 6.75 1 94.75 98 ASN A N 1
ATOM 795 C CA . ASN A 1 98 ? -4.977 -10.18 6.012 1 94.75 98 ASN A CA 1
ATOM 796 C C . ASN A 1 98 ? -4.508 -9.219 4.926 1 94.75 98 ASN A C 1
ATOM 798 O O . ASN A 1 98 ? -3.994 -9.641 3.891 1 94.75 98 ASN A O 1
ATOM 802 N N . GLY A 1 99 ? -4.777 -7.863 5.18 1 95.25 99 GLY A N 1
ATOM 803 C CA . GLY A 1 99 ? -4.426 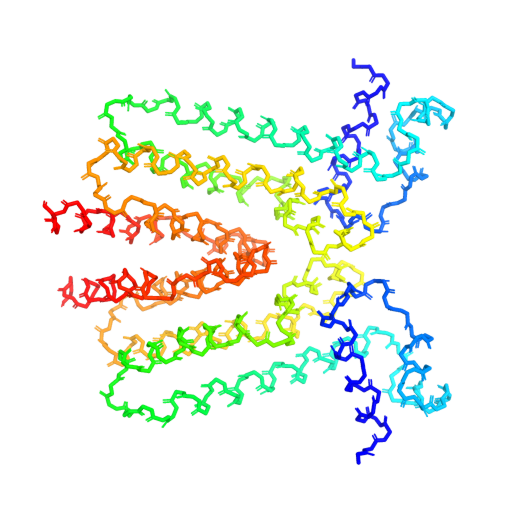-6.883 4.164 1 95.25 99 GLY A CA 1
ATOM 804 C C . GLY A 1 99 ? -5.555 -6.602 3.189 1 95.25 99 GLY A C 1
ATOM 805 O O . GLY A 1 99 ? -6.676 -7.086 3.371 1 95.25 99 GLY A O 1
ATOM 806 N N . CYS A 1 100 ? -5.328 -5.793 2.246 1 95.88 100 CYS A N 1
ATOM 807 C CA . CYS A 1 100 ? -6.363 -5.344 1.322 1 95.88 100 CYS A CA 1
ATOM 808 C C . CYS A 1 100 ? -6.469 -6.277 0.124 1 95.88 100 CYS A C 1
ATOM 810 O O . CYS A 1 100 ? -5.566 -6.324 -0.716 1 95.88 100 CYS A O 1
ATOM 812 N N . MET A 1 101 ? -7.547 -6.922 -0.097 1 96.38 101 MET A N 1
ATOM 813 C CA . MET A 1 101 ? -7.766 -7.867 -1.187 1 96.38 101 MET A CA 1
ATOM 814 C C . MET A 1 101 ? -7.715 -7.164 -2.539 1 96.38 101 MET A C 1
ATOM 816 O O . MET A 1 101 ? -7.34 -7.766 -3.545 1 96.38 101 MET A O 1
ATOM 820 N N . PHE A 1 102 ? -8.141 -5.918 -2.562 1 97.62 102 PHE A N 1
ATOM 821 C CA . PHE A 1 102 ? -8.141 -5.164 -3.809 1 97.62 102 PHE A CA 1
ATOM 822 C C . PHE A 1 102 ? -6.719 -4.895 -4.281 1 97.62 102 PHE A C 1
ATOM 824 O O . PHE A 1 102 ? -6.398 -5.105 -5.453 1 97.62 102 PHE A O 1
ATOM 831 N N . GLN A 1 103 ? -5.918 -4.465 -3.346 1 94.38 103 GLN A N 1
ATOM 832 C CA . GLN A 1 103 ? -4.52 -4.215 -3.678 1 94.38 103 GLN A CA 1
ATOM 833 C C . GLN A 1 103 ? -3.812 -5.5 -4.09 1 94.38 103 GLN A C 1
ATOM 835 O O . GLN A 1 103 ? -2.994 -5.5 -5.012 1 94.38 103 GLN A O 1
ATOM 840 N N . LYS A 1 104 ? -4.074 -6.555 -3.393 1 93.81 104 LYS A N 1
ATOM 841 C CA . LYS A 1 104 ? -3.523 -7.859 -3.756 1 93.81 104 LYS A CA 1
ATOM 842 C C . LYS A 1 104 ? -3.865 -8.219 -5.199 1 93.81 104 LYS A C 1
ATOM 844 O O . LYS A 1 104 ? -3.014 -8.711 -5.938 1 93.81 104 LYS A O 1
ATOM 849 N N . ALA A 1 105 ? -5.137 -7.996 -5.578 1 95.31 105 ALA A N 1
ATOM 850 C CA . ALA A 1 105 ? -5.582 -8.328 -6.93 1 95.31 105 ALA A CA 1
ATOM 851 C C . ALA A 1 105 ? -4.836 -7.504 -7.973 1 95.31 105 ALA A C 1
ATOM 853 O O . ALA A 1 105 ? -4.395 -8.031 -8.992 1 95.31 105 ALA A O 1
ATOM 854 N N . LEU A 1 106 ? -4.664 -6.25 -7.695 1 92.75 106 LEU A N 1
ATOM 855 C CA . LEU A 1 106 ? -3.975 -5.348 -8.617 1 92.75 106 LEU A CA 1
ATOM 856 C C . LEU A 1 106 ? -2.523 -5.777 -8.805 1 92.75 106 LEU A C 1
ATOM 858 O O . LEU A 1 106 ? -1.961 -5.605 -9.891 1 92.75 106 LEU A O 1
ATOM 862 N N . GLU A 1 107 ? -1.95 -6.391 -7.82 1 88.56 107 GLU A N 1
ATOM 863 C CA . GLU A 1 107 ? -0.55 -6.801 -7.867 1 88.56 107 GLU A CA 1
ATOM 864 C C . GLU A 1 107 ? -0.403 -8.188 -8.492 1 88.56 107 GLU A C 1
ATOM 866 O O . GLU A 1 107 ? 0.509 -8.414 -9.289 1 88.56 107 GLU A O 1
ATOM 871 N N . GLU A 1 108 ? -1.3 -9.008 -8.219 1 89.62 108 GLU A N 1
ATOM 872 C CA . GLU A 1 108 ? -1.068 -10.422 -8.484 1 89.62 108 GLU A CA 1
ATOM 873 C C . GLU A 1 108 ? -1.703 -10.852 -9.805 1 89.62 108 GLU A C 1
ATOM 875 O O . GLU A 1 108 ? -1.16 -11.703 -10.516 1 89.62 108 GLU A O 1
ATOM 880 N N . VAL A 1 109 ? -2.891 -10.266 -10.086 1 91.5 109 VAL A N 1
ATOM 881 C CA . VAL A 1 109 ? -3.602 -10.977 -11.141 1 91.5 109 VAL A CA 1
ATOM 882 C C . VAL A 1 109 ? -4.004 -10 -12.242 1 91.5 109 VAL A C 1
ATOM 884 O O . VAL A 1 109 ? -4.488 -10.414 -13.297 1 91.5 109 VAL A O 1
ATOM 887 N N . LEU A 1 110 ? -3.762 -8.75 -12.062 1 90.69 110 LEU A N 1
ATOM 888 C CA . LEU A 1 110 ? -4.219 -7.758 -13.031 1 90.69 110 LEU A CA 1
ATOM 889 C C . LEU A 1 110 ? -3.635 -8.031 -14.414 1 90.69 110 LEU A C 1
ATOM 891 O O . LEU A 1 110 ? -4.34 -7.941 -15.414 1 90.69 110 LEU A O 1
ATOM 895 N N . LYS A 1 111 ? -2.4 -8.359 -14.531 1 87.5 111 LYS A N 1
ATOM 896 C CA . LYS A 1 111 ? -1.761 -8.617 -15.82 1 87.5 111 LYS A CA 1
ATOM 897 C C . LYS A 1 111 ? -2.361 -9.852 -16.5 1 87.5 111 LYS A C 1
ATOM 899 O O . LYS A 1 111 ? -2.508 -9.883 -17.719 1 87.5 111 LYS A O 1
ATOM 904 N N . GLN A 1 112 ? -2.723 -10.828 -15.75 1 90.19 112 GLN A N 1
ATOM 905 C CA . GLN A 1 112 ? -3.312 -12.062 -16.25 1 90.19 112 GLN A CA 1
ATOM 906 C C . GLN A 1 112 ? -4.797 -11.883 -16.562 1 90.19 112 GLN A C 1
ATOM 908 O O . GLN A 1 112 ? -5.316 -12.477 -17.5 1 90.19 112 GLN A O 1
ATOM 913 N N . TYR A 1 113 ? -5.449 -11.109 -15.758 1 94.5 113 TYR A N 1
ATOM 914 C CA . TYR A 1 113 ? -6.883 -10.875 -15.844 1 94.5 113 TYR A CA 1
ATOM 915 C C . TYR A 1 113 ? -7.191 -9.383 -15.852 1 94.5 113 TYR A C 1
ATOM 917 O O . TYR A 1 113 ? -7.703 -8.844 -14.867 1 94.5 113 TYR A O 1
ATOM 925 N N . PRO A 1 114 ? -7.035 -8.75 -16.953 1 93.94 114 PRO A N 1
ATOM 926 C CA . PRO A 1 114 ? -7.215 -7.297 -17.016 1 93.94 114 PRO A CA 1
ATOM 927 C C . PRO A 1 114 ? -8.617 -6.855 -16.609 1 93.94 114 PRO A C 1
ATOM 929 O O . PRO A 1 114 ? -8.805 -5.727 -16.141 1 93.94 114 PRO A O 1
ATOM 932 N N . SER A 1 115 ? -9.523 -7.758 -16.719 1 95.44 115 SER A N 1
ATOM 933 C CA . SER A 1 115 ? -10.906 -7.438 -16.391 1 95.44 115 SER A CA 1
ATOM 934 C C . SER A 1 115 ? -11.086 -7.203 -14.891 1 95.44 115 SER A C 1
ATOM 936 O O . SER A 1 115 ? -12.102 -6.668 -14.453 1 95.44 115 SER A O 1
ATOM 938 N N . THR A 1 116 ? -10.133 -7.531 -14.062 1 96.38 116 THR A N 1
ATOM 939 C CA . THR A 1 116 ? -10.234 -7.383 -12.617 1 96.38 116 THR A CA 1
ATOM 940 C C . THR A 1 116 ? -9.875 -5.957 -12.195 1 96.38 116 THR A C 1
ATOM 942 O O . THR A 1 116 ? -10.086 -5.574 -11.039 1 96.38 116 THR A O 1
ATOM 945 N N . HIS A 1 117 ? -9.422 -5.148 -13.109 1 95.69 117 HIS A N 1
ATOM 946 C CA . HIS A 1 117 ? -9 -3.793 -12.781 1 95.69 117 HIS A CA 1
ATOM 947 C C . HIS A 1 117 ? -10.133 -2.998 -12.141 1 95.69 117 HIS A C 1
ATOM 949 O O . HIS A 1 117 ? -9.984 -2.479 -11.031 1 95.69 117 HIS A O 1
ATOM 955 N N . GLN A 1 118 ? -11.234 -2.898 -12.828 1 96.5 118 GLN A N 1
ATOM 956 C CA . GLN A 1 118 ? -12.336 -2.064 -12.359 1 96.5 118 GLN A CA 1
ATOM 957 C C . GLN A 1 118 ? -12.867 -2.559 -11.016 1 96.5 118 GLN A C 1
ATOM 959 O O . GLN A 1 118 ? -12.922 -1.801 -10.047 1 96.5 118 GLN A O 1
ATOM 964 N N . PRO A 1 119 ? -13.141 -3.873 -10.867 1 97.81 119 PRO A N 1
ATOM 965 C CA . PRO A 1 119 ? -13.617 -4.34 -9.562 1 97.81 119 PRO A CA 1
ATOM 966 C C . PRO A 1 119 ? -12.609 -4.07 -8.445 1 97.81 119 PRO A C 1
ATOM 968 O O . PRO A 1 119 ? -13.008 -3.836 -7.297 1 97.81 119 PRO A O 1
ATOM 971 N N . ALA A 1 120 ? -11.383 -4.066 -8.75 1 97.75 120 ALA A N 1
ATOM 972 C CA . ALA A 1 120 ? -10.344 -3.908 -7.73 1 97.75 120 ALA A CA 1
ATOM 973 C C . ALA A 1 120 ? -10.164 -2.441 -7.352 1 97.75 120 ALA A C 1
ATOM 975 O O . ALA A 1 120 ? -9.594 -2.129 -6.309 1 97.75 120 ALA A O 1
ATOM 976 N N . THR A 1 121 ? -10.672 -1.48 -8.203 1 97.62 121 THR A N 1
ATOM 977 C CA . THR A 1 121 ? -10.414 -0.068 -7.945 1 97.62 121 THR A CA 1
ATOM 978 C C . THR A 1 121 ? -11.672 0.635 -7.445 1 97.62 121 THR A C 1
ATOM 980 O O . THR A 1 121 ? -11.602 1.753 -6.93 1 97.62 121 THR A O 1
ATOM 983 N N . LEU A 1 122 ? -12.805 0.004 -7.469 1 98.25 122 LEU A N 1
ATOM 984 C CA . LEU A 1 122 ? -14.094 0.628 -7.184 1 98.25 122 LEU A CA 1
ATOM 985 C C . LEU A 1 122 ? -14.156 1.108 -5.738 1 98.25 122 LEU A C 1
ATOM 987 O O . LEU A 1 122 ? -14.648 2.205 -5.465 1 98.25 122 LEU A O 1
ATOM 991 N N . TYR A 1 123 ? -13.672 0.323 -4.883 1 98.44 123 TYR A N 1
ATOM 992 C CA . TYR A 1 123 ? -13.75 0.683 -3.473 1 98.44 123 TYR A CA 1
ATOM 993 C C . TYR A 1 123 ? -12.938 1.943 -3.186 1 98.44 123 TYR A C 1
ATOM 995 O O . TYR A 1 123 ? -13.414 2.846 -2.49 1 98.44 123 TYR A O 1
ATOM 1003 N N . LYS A 1 124 ? -11.766 2.025 -3.707 1 97.94 124 LYS A N 1
ATOM 1004 C CA . LYS A 1 124 ? -10.914 3.191 -3.486 1 97.94 124 LYS A CA 1
ATOM 1005 C C . LYS A 1 124 ? -11.539 4.453 -4.07 1 97.94 124 LYS A C 1
ATOM 1007 O O . LYS A 1 124 ? -11.453 5.527 -3.479 1 97.94 124 LYS A O 1
ATOM 1012 N N . ILE A 1 125 ? -12.109 4.348 -5.242 1 97.94 125 ILE A N 1
ATOM 1013 C CA . ILE A 1 125 ? -12.797 5.465 -5.879 1 97.94 125 ILE A CA 1
ATOM 1014 C C . ILE A 1 125 ? -13.938 5.945 -4.984 1 97.94 125 ILE A C 1
ATOM 1016 O O . ILE A 1 125 ? -14.062 7.141 -4.711 1 97.94 125 ILE A O 1
ATOM 1020 N N . TRP A 1 126 ? -14.68 5.004 -4.535 1 98.81 126 TRP A N 1
ATOM 1021 C CA . TRP A 1 126 ? -15.805 5.316 -3.656 1 98.81 126 TRP A CA 1
ATOM 1022 C C . TRP A 1 126 ? -15.32 5.965 -2.363 1 98.81 126 TRP A C 1
ATOM 1024 O O . TRP A 1 126 ? -15.875 6.98 -1.928 1 98.81 126 TRP A O 1
ATOM 1034 N N . LEU A 1 127 ? -14.328 5.391 -1.702 1 98.81 127 LEU A N 1
ATOM 1035 C CA . LEU A 1 127 ? -13.797 5.895 -0.441 1 98.81 127 LEU A CA 1
ATOM 1036 C C . LEU A 1 127 ? -13.25 7.309 -0.61 1 98.81 127 LEU A C 1
ATOM 1038 O O . LEU A 1 127 ? -13.445 8.164 0.258 1 98.81 127 LEU A O 1
ATOM 1042 N N . THR A 1 128 ? -12.562 7.578 -1.712 1 98.75 128 THR A N 1
ATOM 1043 C CA . THR A 1 128 ? -12.016 8.898 -1.988 1 98.75 128 THR A CA 1
ATOM 1044 C C . THR A 1 128 ? -13.133 9.93 -2.145 1 98.75 128 THR A C 1
ATOM 1046 O O . THR A 1 128 ? -13.055 11.031 -1.604 1 98.75 128 THR A O 1
ATOM 1049 N N . GLN A 1 129 ? -14.141 9.5 -2.861 1 98.81 129 GLN A N 1
ATOM 1050 C CA . GLN A 1 129 ? -15.289 10.391 -3.039 1 98.81 129 GLN A CA 1
ATOM 1051 C C . GLN A 1 129 ? -15.984 10.656 -1.711 1 98.81 129 GLN A C 1
ATOM 1053 O O . GLN A 1 129 ? -16.375 11.789 -1.428 1 98.81 129 GLN A O 1
ATOM 1058 N N . LEU A 1 130 ? -16.188 9.617 -0.938 1 98.81 130 LEU A N 1
ATOM 1059 C CA . LEU A 1 130 ? -16.781 9.758 0.384 1 98.81 130 LEU A CA 1
ATOM 1060 C C . LEU A 1 130 ? -15.984 10.742 1.236 1 98.81 130 LEU A C 1
ATOM 1062 O O . LEU A 1 130 ? -16.547 11.641 1.855 1 98.81 130 LEU A O 1
ATOM 1066 N N . MET A 1 131 ? -14.641 10.594 1.289 1 98.88 131 MET A N 1
ATOM 1067 C CA . MET A 1 131 ? -13.75 11.477 2.053 1 98.88 131 MET A CA 1
ATOM 1068 C C . MET A 1 131 ? -13.867 12.914 1.569 1 98.88 131 MET A C 1
ATOM 1070 O O . MET A 1 131 ? -13.953 13.844 2.379 1 98.88 131 MET A O 1
ATOM 1074 N N . GLN A 1 132 ? -13.883 13.07 0.244 1 98.81 132 GLN A N 1
ATOM 1075 C CA . GLN A 1 132 ? -14 14.406 -0.338 1 98.81 132 GLN A CA 1
ATOM 1076 C C . GLN A 1 132 ? -15.32 15.062 0.053 1 98.81 132 GLN A C 1
ATOM 1078 O O . GLN A 1 132 ? -15.352 16.25 0.404 1 98.81 132 GLN A O 1
ATOM 1083 N N . ASP A 1 133 ? -16.422 14.312 -0.026 1 98.75 133 ASP A N 1
ATOM 1084 C CA . ASP A 1 133 ? -17.734 14.836 0.312 1 98.75 133 ASP A CA 1
ATOM 1085 C C . ASP A 1 133 ? -17.781 15.297 1.767 1 98.75 133 ASP A C 1
ATOM 1087 O O . ASP A 1 133 ? -18.359 16.344 2.072 1 98.75 133 ASP A O 1
ATOM 1091 N N . LEU A 1 134 ? -17.234 14.523 2.66 1 98.81 134 LEU A N 1
ATOM 1092 C CA . LEU A 1 134 ? -17.203 14.891 4.07 1 98.81 134 LEU A CA 1
ATOM 1093 C C . LEU A 1 134 ? -16.359 16.141 4.289 1 98.81 134 LEU A C 1
ATOM 1095 O O . LEU A 1 134 ? -16.719 17 5.105 1 98.81 134 LEU A O 1
ATOM 1099 N N . LEU A 1 135 ? -15.242 16.266 3.564 1 98.75 135 LEU A N 1
ATOM 1100 C CA . LEU A 1 135 ? -14.391 17.438 3.672 1 98.75 135 LEU A CA 1
ATOM 1101 C C . LEU A 1 135 ? -15.102 18.672 3.133 1 98.75 135 LEU A C 1
ATOM 1103 O O . LEU A 1 135 ? -14.953 19.766 3.68 1 98.75 135 LEU A O 1
ATOM 1107 N N . ILE A 1 136 ? -15.836 18.516 2.045 1 98.38 136 ILE A N 1
ATOM 1108 C CA . ILE A 1 136 ? -16.641 19.609 1.507 1 98.38 136 ILE A CA 1
ATOM 1109 C C . ILE A 1 136 ? -17.672 20.047 2.547 1 98.38 136 ILE A C 1
ATOM 1111 O O . ILE A 1 136 ? -17.844 21.25 2.791 1 98.38 136 ILE A O 1
ATOM 1115 N N . GLN A 1 137 ? -18.344 19.125 3.18 1 98 137 GLN A N 1
ATOM 1116 C CA . GLN A 1 137 ? -19.312 19.438 4.23 1 98 137 GLN A CA 1
ATOM 1117 C C . GLN A 1 137 ? -18.641 20.172 5.387 1 98 137 GLN A C 1
ATOM 1119 O O . GLN A 1 137 ? -19.266 21.016 6.027 1 98 137 GLN A O 1
ATOM 1124 N N . TYR A 1 138 ? -17.391 19.844 5.605 1 97.81 138 TYR A N 1
ATOM 1125 C CA . TYR A 1 138 ? -16.641 20.484 6.672 1 97.81 138 TYR A CA 1
ATOM 1126 C C . TYR A 1 138 ? -16.031 21.797 6.199 1 97.81 138 TYR A C 1
ATOM 1128 O O . TYR A 1 138 ? -15.219 22.406 6.902 1 97.81 138 TYR A O 1
ATOM 1136 N N . GLU A 1 139 ? -16.344 22.203 4.922 1 97 139 GLU A N 1
ATOM 1137 C CA . GLU A 1 139 ? -16.016 23.5 4.336 1 97 139 GLU A CA 1
ATOM 1138 C C . GLU A 1 139 ? -14.523 23.609 4.043 1 97 139 GLU A C 1
ATOM 1140 O O . GLU A 1 139 ? -13.922 24.672 4.242 1 97 139 GLU A O 1
ATOM 1145 N N . ILE A 1 140 ? -13.969 22.5 3.67 1 97.12 140 ILE A N 1
ATOM 1146 C CA . ILE A 1 140 ? -12.594 22.516 3.18 1 97.12 140 ILE A CA 1
ATOM 1147 C C . ILE A 1 140 ? -12.586 22.875 1.693 1 97.12 140 ILE A C 1
ATOM 1149 O O . ILE A 1 140 ? -13.227 22.203 0.886 1 97.12 140 ILE A O 1
ATOM 1153 N N . GLU A 1 141 ? -11.875 23.891 1.313 1 93.25 141 GLU A N 1
ATOM 1154 C CA . GLU A 1 141 ? -11.836 24.359 -0.068 1 93.25 141 GLU A CA 1
ATOM 1155 C C . GLU A 1 141 ? -11.094 23.375 -0.967 1 93.25 141 GLU A C 1
ATOM 1157 O O . GLU A 1 141 ? -11.656 22.859 -1.938 1 93.25 141 GLU A O 1
ATOM 1162 N N . GLU A 1 142 ? -9.859 23.094 -0.692 1 94.06 142 GLU A N 1
ATOM 1163 C CA . GLU A 1 142 ? -9.086 22.141 -1.48 1 94.06 142 GLU A CA 1
ATOM 1164 C C . GLU A 1 142 ? -9.328 20.703 -1.013 1 94.06 142 GLU A C 1
ATOM 1166 O O . GLU A 1 142 ? -8.398 20.016 -0.576 1 94.06 142 GLU A O 1
ATOM 1171 N N . SER A 1 143 ? -10.555 20.234 -1.244 1 97.88 143 SER A N 1
ATOM 1172 C CA . SER A 1 143 ? -11.047 19 -0.637 1 97.88 143 SER A CA 1
ATOM 1173 C C . SER A 1 143 ? -10.477 17.781 -1.342 1 97.88 143 SER A C 1
ATOM 1175 O O . SER A 1 143 ? -10.148 16.781 -0.696 1 97.88 143 SER A O 1
ATOM 1177 N N . ARG A 1 144 ? -10.266 17.859 -2.672 1 97.62 144 ARG A N 1
ATOM 1178 C CA . ARG A 1 144 ? -9.875 16.656 -3.416 1 97.62 144 ARG A CA 1
ATOM 1179 C C . ARG A 1 144 ? -8.445 16.25 -3.078 1 97.62 144 ARG A C 1
ATOM 1181 O O . ARG A 1 144 ? -8.195 15.086 -2.746 1 97.62 144 ARG A O 1
ATOM 1188 N N . PRO A 1 145 ? -7.457 17.203 -3.115 1 97.94 145 PRO A N 1
ATOM 1189 C CA . PRO A 1 145 ? -6.098 16.797 -2.744 1 97.94 145 PRO A CA 1
ATOM 1190 C C . PRO A 1 145 ? -6.012 16.266 -1.314 1 97.94 145 PRO A C 1
ATOM 1192 O O . PRO A 1 145 ? -5.293 15.297 -1.053 1 97.94 145 PRO A O 1
ATOM 1195 N N . LEU A 1 146 ? -6.738 16.875 -0.413 1 98.31 146 LEU A N 1
ATOM 1196 C CA . LEU A 1 146 ? -6.723 16.422 0.969 1 98.31 146 LEU A CA 1
ATOM 1197 C C . LEU A 1 146 ? -7.379 15.047 1.088 1 98.31 146 LEU A C 1
ATOM 1199 O O . LEU A 1 146 ? -6.902 14.188 1.835 1 98.31 146 LEU A O 1
ATOM 1203 N N . ALA A 1 147 ? -8.492 14.805 0.363 1 98.75 147 ALA A N 1
ATOM 1204 C CA . ALA A 1 147 ? -9.148 13.5 0.366 1 98.75 147 ALA A CA 1
ATOM 1205 C C . ALA A 1 147 ? -8.195 12.398 -0.101 1 98.75 147 ALA A C 1
ATOM 1207 O O . ALA A 1 147 ? -8.133 11.328 0.502 1 98.75 147 ALA A O 1
ATOM 1208 N N . LEU A 1 148 ? -7.449 12.672 -1.169 1 98.56 148 LEU A N 1
ATOM 1209 C CA . LEU A 1 148 ? -6.477 11.711 -1.689 1 98.56 148 LEU A CA 1
ATOM 1210 C C . LEU A 1 148 ? -5.398 11.414 -0.652 1 98.56 148 LEU A C 1
ATOM 1212 O O . LEU A 1 148 ? -5.031 10.258 -0.451 1 98.56 148 LEU A O 1
ATOM 1216 N N . LEU A 1 149 ? -4.93 12.438 0.026 1 98.69 149 LEU A N 1
ATOM 1217 C CA . LEU A 1 149 ? -3.924 12.258 1.069 1 98.69 149 LEU A CA 1
ATOM 1218 C C . LEU A 1 149 ? -4.461 11.383 2.197 1 98.69 149 LEU A C 1
ATOM 1220 O O . LEU A 1 149 ? -3.787 10.453 2.643 1 98.69 149 LEU A O 1
ATOM 1224 N N . LEU A 1 150 ? -5.695 11.68 2.656 1 98.88 150 LEU A N 1
ATOM 1225 C CA . LEU A 1 150 ? -6.27 10.93 3.77 1 98.88 150 LEU A CA 1
ATOM 1226 C C . LEU A 1 150 ? -6.48 9.469 3.391 1 98.88 150 LEU A C 1
ATOM 1228 O O . LEU A 1 150 ? -6.211 8.57 4.191 1 98.88 150 LEU A O 1
ATOM 1232 N N . VAL A 1 151 ? -6.922 9.203 2.186 1 98.75 151 VAL A N 1
ATOM 1233 C CA . VAL A 1 151 ? -7.105 7.836 1.706 1 98.75 151 VAL A CA 1
ATOM 1234 C C . VAL A 1 151 ? -5.75 7.141 1.598 1 98.75 151 VAL A C 1
ATOM 1236 O O . VAL A 1 151 ? -5.621 5.961 1.938 1 98.75 151 VAL A O 1
ATOM 1239 N N . ASN A 1 152 ? -4.723 7.832 1.163 1 98.56 152 ASN A N 1
ATOM 1240 C CA . ASN A 1 152 ? -3.387 7.254 1.058 1 98.56 152 ASN A CA 1
ATOM 1241 C C . ASN A 1 152 ? -2.795 6.953 2.432 1 98.56 152 ASN A C 1
ATOM 1243 O O . ASN A 1 152 ? -2.049 5.988 2.596 1 98.56 152 ASN A O 1
ATOM 1247 N N . ILE A 1 153 ? -3.088 7.766 3.428 1 98.81 153 ILE A N 1
ATOM 1248 C CA . ILE A 1 153 ? -2.697 7.453 4.797 1 98.81 153 ILE A CA 1
ATOM 1249 C C . ILE A 1 153 ? -3.346 6.137 5.227 1 98.81 153 ILE A C 1
ATOM 1251 O O . ILE A 1 153 ? -2.674 5.258 5.773 1 98.81 153 ILE A O 1
ATOM 1255 N N . LEU A 1 154 ? -4.645 5.941 4.926 1 98.81 154 LEU A N 1
ATOM 1256 C CA . LEU A 1 154 ? -5.34 4.703 5.25 1 98.81 154 LEU A CA 1
ATOM 1257 C C . LEU A 1 154 ? -4.695 3.514 4.547 1 98.81 154 LEU A C 1
ATOM 1259 O O . LEU A 1 154 ? -4.57 2.434 5.133 1 98.81 154 LEU A O 1
ATOM 1263 N N . GLU A 1 155 ? -4.305 3.719 3.33 1 98 155 GLU A N 1
ATOM 1264 C CA . GLU A 1 155 ? -3.602 2.674 2.592 1 98 155 GLU A CA 1
ATOM 1265 C C . GLU A 1 155 ? -2.287 2.305 3.275 1 98 155 GLU A C 1
ATOM 1267 O O . GLU A 1 155 ? -1.982 1.122 3.447 1 98 155 GLU A O 1
ATOM 1272 N N . GLY A 1 156 ? -1.522 3.332 3.602 1 98.19 156 GLY A N 1
ATOM 1273 C CA . GLY A 1 156 ? -0.278 3.08 4.309 1 98.19 156 GLY A CA 1
ATOM 1274 C C . GLY A 1 156 ? -0.479 2.361 5.629 1 98.19 156 GLY A C 1
ATOM 1275 O O . GLY A 1 156 ? 0.284 1.454 5.973 1 98.19 156 GLY A O 1
ATOM 1276 N N . MET A 1 157 ? -1.466 2.744 6.371 1 98.56 157 MET A N 1
ATOM 1277 C CA . MET A 1 157 ? -1.794 2.08 7.629 1 98.56 157 MET A CA 1
ATOM 1278 C C . MET A 1 157 ? -2.137 0.612 7.395 1 98.56 157 MET A C 1
ATOM 1280 O O . MET A 1 157 ? -1.774 -0.25 8.195 1 98.56 157 MET A O 1
ATOM 1284 N N . THR A 1 158 ? -2.855 0.318 6.336 1 98.25 158 THR A N 1
ATOM 1285 C CA . THR A 1 158 ? -3.213 -1.056 5.996 1 98.25 158 THR A CA 1
ATOM 1286 C C . THR A 1 158 ? -1.962 -1.899 5.77 1 98.25 158 THR A C 1
ATOM 1288 O O . THR A 1 158 ? -1.852 -3.012 6.289 1 98.25 158 THR A O 1
ATOM 1291 N N . ILE A 1 159 ? -1.048 -1.378 5.051 1 96.81 159 ILE A N 1
ATOM 1292 C CA . ILE A 1 159 ? 0.21 -2.066 4.785 1 96.81 159 ILE A CA 1
ATOM 1293 C C . ILE A 1 159 ? 0.973 -2.273 6.094 1 96.81 159 ILE A C 1
ATOM 1295 O O . ILE A 1 159 ? 1.472 -3.367 6.363 1 96.81 159 ILE A O 1
ATOM 1299 N N . GLN A 1 160 ? 1.057 -1.222 6.887 1 97.19 160 GLN A N 1
ATOM 1300 C CA . GLN A 1 160 ? 1.745 -1.313 8.172 1 97.19 160 GLN A CA 1
ATOM 1301 C C . GLN A 1 160 ? 1.145 -2.416 9.039 1 97.19 160 GLN A C 1
ATOM 1303 O O . GLN A 1 160 ? 1.873 -3.234 9.602 1 97.19 160 GLN A O 1
ATOM 1308 N N . ALA A 1 161 ? -0.156 -2.432 9.133 1 97.69 161 ALA A N 1
ATOM 1309 C CA . ALA A 1 161 ? -0.846 -3.432 9.938 1 97.69 161 ALA A CA 1
ATOM 1310 C C . ALA A 1 161 ? -0.594 -4.84 9.406 1 97.69 161 ALA A C 1
ATOM 1312 O O . ALA A 1 161 ? -0.496 -5.793 10.18 1 97.69 161 ALA A O 1
ATOM 1313 N N . GLN A 1 162 ? -0.529 -4.965 8.102 1 94.69 162 GLN A N 1
ATOM 131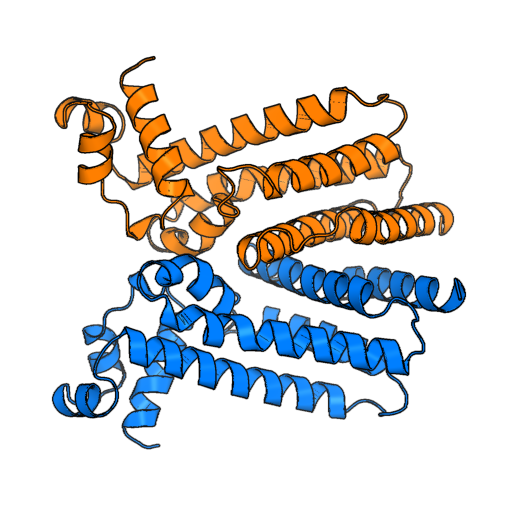4 C CA . GLN A 1 162 ? -0.307 -6.266 7.48 1 94.69 162 GLN A CA 1
ATOM 1315 C C . GLN A 1 162 ? 1.099 -6.781 7.777 1 94.69 162 GLN A C 1
ATOM 1317 O O . GLN A 1 162 ? 1.296 -7.984 7.965 1 94.69 162 GLN A O 1
ATOM 1322 N N . VAL A 1 163 ? 2.051 -5.938 7.824 1 93.5 163 VAL A N 1
ATOM 1323 C CA . VAL A 1 163 ? 3.445 -6.309 8.047 1 93.5 163 VAL A CA 1
ATOM 1324 C C . VAL A 1 163 ? 3.654 -6.664 9.516 1 93.5 163 VAL A C 1
ATOM 1326 O O . VAL A 1 163 ? 4.363 -7.621 9.836 1 93.5 163 VAL A O 1
ATOM 1329 N N . GLU A 1 164 ? 3.055 -5.844 10.359 1 93.81 164 GLU A N 1
ATOM 1330 C CA . GLU A 1 164 ? 3.193 -6.055 11.797 1 93.81 164 GLU A CA 1
ATOM 1331 C C . GLU A 1 164 ? 1.872 -5.805 12.523 1 93.81 164 GLU A C 1
ATOM 1333 O O . GLU A 1 164 ? 1.507 -4.656 12.781 1 93.81 164 GLU A O 1
ATOM 1338 N N . HIS A 1 165 ? 1.253 -6.891 12.859 1 93.38 165 HIS A N 1
ATOM 1339 C CA . HIS A 1 165 ? -0.011 -6.801 13.578 1 93.38 165 HIS A CA 1
ATOM 1340 C C . HIS A 1 165 ? 0.147 -6.008 14.867 1 93.38 165 HIS A C 1
ATOM 1342 O O . HIS A 1 165 ? 1.137 -6.168 15.586 1 93.38 165 HIS A O 1
ATOM 1348 N N . GLY A 1 166 ? -0.801 -5.082 15.086 1 95.12 166 GLY A N 1
ATOM 1349 C CA . GLY A 1 166 ? -0.789 -4.293 16.312 1 95.12 166 GLY A CA 1
ATOM 1350 C C . GLY A 1 166 ? 0.125 -3.086 16.234 1 95.12 166 GLY A C 1
ATOM 1351 O O . GLY A 1 166 ? 0.223 -2.312 17.188 1 95.12 166 GLY A O 1
ATOM 1352 N N . SER A 1 167 ? 0.711 -2.885 15.086 1 96.62 167 SER A N 1
ATOM 1353 C CA . SER A 1 167 ? 1.716 -1.834 14.953 1 96.62 167 SER A CA 1
ATOM 1354 C C . SER A 1 167 ? 1.066 -0.468 14.766 1 96.62 167 SER A C 1
ATOM 1356 O O . SER A 1 167 ? 1.709 0.565 14.961 1 96.62 167 SER A O 1
ATOM 1358 N N . VAL A 1 168 ? -0.174 -0.428 14.336 1 98.44 168 VAL A N 1
ATOM 1359 C CA . VAL A 1 168 ? -0.846 0.839 14.07 1 98.44 168 VAL A CA 1
ATOM 1360 C C . VAL A 1 168 ? -1.459 1.382 15.359 1 98.44 168 VAL A C 1
ATOM 1362 O O . VAL A 1 168 ? -2.334 0.746 15.953 1 98.44 168 VAL A O 1
ATOM 1365 N N . LYS A 1 169 ? -0.935 2.498 15.766 1 98.38 169 LYS A N 1
ATOM 1366 C CA . LYS A 1 169 ? -1.52 3.246 16.875 1 98.38 169 LYS A CA 1
ATOM 1367 C C . LYS A 1 169 ? -2.445 4.348 16.375 1 98.38 169 LYS A C 1
ATOM 1369 O O . LYS A 1 169 ? -1.994 5.457 16.078 1 98.38 169 LYS A O 1
ATOM 1374 N N . ILE A 1 170 ? -3.748 4.047 16.375 1 98.62 170 ILE A N 1
ATOM 1375 C CA . ILE A 1 170 ? -4.73 4.852 15.656 1 98.62 170 ILE A CA 1
ATOM 1376 C C . ILE A 1 170 ? -4.754 6.27 16.234 1 98.62 170 ILE A C 1
ATOM 1378 O O . ILE A 1 170 ? -4.922 7.242 15.492 1 98.62 170 ILE A O 1
ATOM 1382 N N . ASP A 1 171 ? -4.562 6.449 17.531 1 98.25 171 ASP A N 1
ATOM 1383 C CA . ASP A 1 171 ? -4.609 7.77 18.156 1 98.25 171 ASP A CA 1
ATOM 1384 C C . ASP A 1 171 ? -3.463 8.648 17.656 1 98.25 171 ASP A C 1
ATOM 1386 O O . ASP A 1 171 ? -3.617 9.867 17.531 1 98.25 171 ASP A O 1
ATOM 1390 N N . ASP A 1 172 ? -2.312 8.047 17.422 1 97.81 172 ASP A N 1
ATOM 1391 C CA . ASP A 1 172 ? -1.172 8.781 16.891 1 97.81 172 ASP A CA 1
ATOM 1392 C C . ASP A 1 172 ? -1.462 9.305 15.477 1 97.81 172 ASP A C 1
ATOM 1394 O O . ASP A 1 172 ? -1.065 10.414 15.125 1 97.81 172 ASP A O 1
ATOM 1398 N N . TYR A 1 173 ? -2.107 8.531 14.672 1 98.56 173 TYR A N 1
ATOM 1399 C CA . TYR A 1 173 ? -2.471 8.945 13.32 1 98.56 173 TYR A CA 1
ATOM 1400 C C . TYR A 1 173 ? -3.561 10.008 13.344 1 98.56 173 TYR A C 1
ATOM 1402 O O . TYR A 1 173 ? -3.439 11.047 12.695 1 98.56 173 TYR A O 1
ATOM 1410 N N . TRP A 1 174 ? -4.574 9.727 14.18 1 98.56 174 TRP A N 1
ATOM 1411 C CA . TRP A 1 174 ? -5.719 10.633 14.18 1 98.56 174 TRP A CA 1
ATOM 1412 C C . TRP A 1 174 ? -5.32 12.016 14.672 1 98.56 174 TRP A C 1
ATOM 1414 O O . TRP A 1 174 ? -5.77 13.031 14.125 1 98.56 174 TRP A O 1
ATOM 1424 N N . LYS A 1 175 ? -4.531 12.047 15.695 1 97.31 175 LYS A N 1
ATOM 1425 C CA . LYS A 1 175 ? -4.094 13.336 16.219 1 97.31 175 LYS A CA 1
ATOM 1426 C C . LYS A 1 175 ? -3.506 14.211 15.117 1 97.31 175 LYS A C 1
ATOM 1428 O O . LYS A 1 175 ? -3.803 15.406 15.039 1 97.31 175 LYS A O 1
ATOM 1433 N N . ARG A 1 176 ? -2.732 13.68 14.258 1 97.62 176 ARG A N 1
ATOM 1434 C CA . ARG A 1 176 ? -2.055 14.398 13.188 1 97.62 176 ARG A CA 1
ATOM 1435 C C . ARG A 1 176 ? -2.998 14.664 12.023 1 97.62 176 ARG A C 1
ATOM 1437 O O . ARG A 1 176 ? -2.959 15.734 11.414 1 97.62 176 ARG A O 1
ATOM 1444 N N . VAL A 1 177 ? -3.879 13.703 11.695 1 98.38 177 VAL A N 1
ATOM 1445 C CA . VAL A 1 177 ? -4.871 13.875 10.641 1 98.38 177 VAL A CA 1
ATOM 1446 C C . VAL A 1 177 ? -5.82 15.008 11 1 98.38 177 VAL A C 1
ATOM 1448 O O . VAL A 1 177 ? -6.098 15.883 10.172 1 98.38 177 VAL A O 1
ATOM 1451 N N . GLU A 1 178 ? -6.262 14.961 12.227 1 98.06 178 GLU A N 1
ATOM 1452 C CA . GLU A 1 178 ? -7.176 16 12.688 1 98.06 178 GLU A CA 1
ATOM 1453 C C . GLU A 1 178 ? -6.527 17.375 12.609 1 98.06 178 GLU A C 1
ATOM 1455 O O . GLU A 1 178 ? -7.164 18.344 12.18 1 98.06 178 GLU A O 1
ATOM 1460 N N . LYS A 1 179 ? -5.305 17.453 13.07 1 95.38 179 LYS A N 1
ATOM 1461 C CA . LYS A 1 179 ? -4.57 18.719 13 1 95.38 179 LYS A CA 1
ATOM 1462 C C . LYS A 1 179 ? -4.473 19.203 11.555 1 95.38 179 LYS A C 1
ATOM 1464 O O . LYS A 1 179 ? -4.656 20.391 11.289 1 95.38 179 LYS A O 1
ATOM 1469 N N . LEU A 1 180 ? -4.191 18.359 10.648 1 96.12 180 LEU A N 1
ATOM 1470 C CA . LEU A 1 180 ? -4.07 18.688 9.234 1 96.12 180 LEU A CA 1
ATOM 1471 C C . LEU A 1 180 ? -5.395 19.219 8.688 1 96.12 180 LEU A C 1
ATOM 1473 O O . LEU A 1 180 ? -5.418 20.219 7.973 1 96.12 180 LEU A O 1
ATOM 1477 N N . ILE A 1 181 ? -6.477 18.547 9.016 1 97.62 181 ILE A N 1
ATOM 1478 C CA . ILE A 1 181 ? -7.801 18.953 8.539 1 97.62 181 ILE A CA 1
ATOM 1479 C C . ILE A 1 181 ? -8.148 20.328 9.086 1 97.62 181 ILE A C 1
ATOM 1481 O O . ILE A 1 181 ? -8.633 21.203 8.352 1 97.62 181 ILE A O 1
ATOM 1485 N N . GLU A 1 182 ? -7.852 20.547 10.359 1 94.88 182 GLU A N 1
ATOM 1486 C CA . GLU A 1 182 ? -8.156 21.812 11 1 94.88 182 GLU A CA 1
ATOM 1487 C C . GLU A 1 182 ? -7.34 22.953 10.383 1 94.88 182 GLU A C 1
ATOM 1489 O O . GLU A 1 182 ? -7.844 24.062 10.203 1 94.88 182 GLU A O 1
ATOM 1494 N N . PHE A 1 183 ? -6.172 22.641 10.094 1 92.19 183 PHE A N 1
ATOM 1495 C CA . PHE A 1 183 ? -5.32 23.641 9.477 1 92.19 183 PHE A CA 1
ATOM 1496 C C . PHE A 1 183 ? -5.855 24.047 8.109 1 92.19 183 PHE A C 1
ATOM 1498 O O . PHE A 1 183 ? -5.809 25.219 7.734 1 92.19 183 PHE A O 1
ATOM 1505 N N . GLU A 1 184 ? -6.32 23.094 7.359 1 93.56 184 GLU A N 1
ATOM 1506 C CA . GLU A 1 184 ? -6.859 23.359 6.031 1 93.56 184 GLU A CA 1
ATOM 1507 C C . GLU A 1 184 ? -8.172 24.141 6.109 1 93.56 184 GLU A C 1
ATOM 1509 O O . GLU A 1 184 ? -8.523 24.859 5.18 1 93.56 184 GLU A O 1
ATOM 1514 N N . LYS A 1 185 ? -8.844 23.922 7.164 1 91.25 185 LYS A N 1
ATOM 1515 C CA . LYS A 1 185 ? -10.094 24.641 7.359 1 91.25 185 LYS A CA 1
ATOM 1516 C C . LYS A 1 185 ? -9.828 26.125 7.629 1 91.25 185 LYS A C 1
ATOM 1518 O O . LYS A 1 185 ? -10.57 26.984 7.148 1 91.25 185 LYS A O 1
ATOM 1523 N N . ILE A 1 186 ? -8.82 26.469 8.406 1 80.94 186 ILE A N 1
ATOM 1524 C CA . ILE A 1 186 ? -8.516 27.828 8.812 1 80.94 186 ILE A CA 1
ATOM 1525 C C . ILE A 1 186 ? -7.832 28.578 7.66 1 80.94 186 ILE A C 1
ATOM 1527 O O . ILE A 1 186 ? -8.023 29.781 7.492 1 80.94 186 ILE A O 1
ATOM 1531 N N . ALA A 1 187 ? -6.941 28.016 6.926 1 66.56 187 ALA A N 1
ATOM 1532 C CA . ALA A 1 187 ? -6.227 28.688 5.836 1 66.56 187 ALA A CA 1
ATOM 1533 C C . ALA A 1 187 ? -7.199 29.25 4.809 1 66.56 187 ALA A C 1
ATOM 1535 O O . ALA A 1 187 ? -6.809 30.047 3.949 1 66.56 187 ALA A O 1
ATOM 1536 N N . HIS A 1 188 ? -8.516 29.094 4.863 1 54.59 188 HIS A N 1
ATOM 1537 C CA . HIS A 1 188 ? -9.492 29.766 4.004 1 54.59 188 HIS A CA 1
ATOM 1538 C C . HIS A 1 188 ? -10.547 30.484 4.828 1 54.59 188 HIS A C 1
ATOM 1540 O O . HIS A 1 188 ? -10.953 30 5.887 1 54.59 188 HIS A O 1
ATOM 1546 N N . MET B 1 1 ? 30.344 -8.047 -16.297 1 76.81 1 MET B N 1
ATOM 1547 C CA . MET B 1 1 ? 29.344 -8.531 -15.344 1 76.81 1 MET B CA 1
ATOM 1548 C C . MET B 1 1 ? 29.469 -10.039 -15.148 1 76.81 1 MET B C 1
ATOM 1550 O O . MET B 1 1 ? 29.719 -10.773 -16.109 1 76.81 1 MET B O 1
ATOM 1554 N N . SER B 1 2 ? 29.5 -10.484 -13.914 1 91.62 2 SER B N 1
ATOM 1555 C CA . SER B 1 2 ? 29.609 -11.906 -13.617 1 91.62 2 SER B CA 1
ATOM 1556 C C . SER B 1 2 ? 28.328 -12.656 -13.984 1 91.62 2 SER B C 1
ATOM 1558 O O . SER B 1 2 ? 27.297 -12.031 -14.234 1 91.62 2 SER B O 1
ATOM 1560 N N . LYS B 1 3 ? 28.422 -13.945 -14.219 1 95 3 LYS B N 1
ATOM 1561 C CA . LYS B 1 3 ? 27.25 -14.773 -14.5 1 95 3 LYS B CA 1
ATOM 1562 C C . LYS B 1 3 ? 26.203 -14.625 -13.398 1 95 3 LYS B C 1
ATOM 1564 O O . LYS B 1 3 ? 25 -14.609 -13.688 1 95 3 LYS B O 1
ATOM 1569 N N . LYS B 1 4 ? 26.719 -14.523 -12.266 1 96.69 4 LYS B N 1
ATOM 1570 C CA . LYS B 1 4 ? 25.812 -14.289 -11.148 1 96.69 4 LYS B CA 1
ATOM 1571 C C . LYS B 1 4 ? 25.047 -12.977 -11.336 1 96.69 4 LYS B C 1
ATOM 1573 O O . LYS B 1 4 ? 23.844 -12.922 -11.117 1 96.69 4 LYS B O 1
ATOM 1578 N N . ASP B 1 5 ? 25.734 -11.914 -11.734 1 96.31 5 ASP B N 1
ATOM 1579 C CA . ASP B 1 5 ? 25.141 -10.602 -11.953 1 96.31 5 ASP B CA 1
ATOM 1580 C C . ASP B 1 5 ? 24.094 -10.648 -13.078 1 96.31 5 ASP B C 1
ATOM 1582 O O . ASP B 1 5 ? 23.062 -9.992 -12.992 1 96.31 5 ASP B O 1
ATOM 1586 N N . ASP B 1 6 ? 24.391 -11.398 -14.07 1 97.31 6 ASP B N 1
ATOM 1587 C CA . ASP B 1 6 ? 23.453 -11.539 -15.188 1 97.31 6 ASP B CA 1
ATOM 1588 C C . ASP B 1 6 ? 22.125 -12.141 -14.719 1 97.31 6 ASP B C 1
ATOM 1590 O O . ASP B 1 6 ? 21.062 -11.68 -15.117 1 97.31 6 ASP B O 1
ATOM 1594 N N . ILE B 1 7 ? 22.281 -13.133 -13.906 1 98 7 ILE B N 1
ATOM 1595 C CA . ILE B 1 7 ? 21.109 -13.812 -13.383 1 98 7 ILE B CA 1
ATOM 1596 C C . ILE B 1 7 ? 20.281 -12.844 -12.531 1 98 7 ILE B C 1
ATOM 1598 O O . ILE B 1 7 ? 19.078 -12.68 -12.75 1 98 7 ILE B O 1
ATOM 1602 N N . ILE B 1 8 ? 20.922 -12.211 -11.625 1 97.88 8 ILE B N 1
ATOM 1603 C CA . ILE B 1 8 ? 20.219 -11.391 -10.641 1 97.88 8 ILE B CA 1
ATOM 1604 C C . ILE B 1 8 ? 19.625 -10.172 -11.336 1 97.88 8 ILE B C 1
ATOM 1606 O O . ILE B 1 8 ? 18.5 -9.75 -11.016 1 97.88 8 ILE B O 1
ATOM 1610 N N . THR B 1 9 ? 20.328 -9.57 -12.266 1 96.94 9 THR B N 1
ATOM 1611 C CA . THR B 1 9 ? 19.828 -8.414 -13 1 96.94 9 THR B CA 1
ATOM 1612 C C . THR B 1 9 ? 18.594 -8.781 -13.812 1 96.94 9 THR B C 1
ATOM 1614 O O . THR B 1 9 ? 17.609 -8.039 -13.836 1 96.94 9 THR B O 1
ATOM 1617 N N . THR B 1 10 ? 18.672 -9.891 -14.438 1 98.19 10 THR B N 1
ATOM 1618 C CA . THR B 1 10 ? 17.547 -10.391 -15.211 1 98.19 10 THR B CA 1
ATOM 1619 C C . THR B 1 10 ? 16.344 -10.664 -14.305 1 98.19 10 THR B C 1
ATOM 1621 O O . THR B 1 10 ? 15.227 -10.266 -14.602 1 98.19 10 THR B O 1
ATOM 1624 N N . ALA B 1 11 ? 16.641 -11.336 -13.195 1 98.44 11 ALA B N 1
ATOM 1625 C CA . ALA B 1 11 ? 15.594 -11.664 -12.242 1 98.44 11 ALA B CA 1
ATOM 1626 C C . ALA B 1 11 ? 14.945 -10.398 -11.68 1 98.44 11 ALA B C 1
ATOM 1628 O O . ALA B 1 11 ? 13.719 -10.312 -11.594 1 98.44 11 ALA B O 1
ATOM 1629 N N . LEU B 1 12 ? 15.742 -9.43 -11.359 1 97.56 12 LEU B N 1
ATOM 1630 C CA . LEU B 1 12 ? 15.242 -8.164 -10.828 1 97.56 12 LEU B CA 1
ATOM 1631 C C . LEU B 1 12 ? 14.305 -7.488 -11.82 1 97.56 12 LEU B C 1
ATOM 1633 O O . LEU B 1 12 ? 13.227 -7.02 -11.445 1 97.56 12 LEU B O 1
ATOM 1637 N N . ARG B 1 13 ? 14.719 -7.422 -13.023 1 97 13 ARG B N 1
ATOM 1638 C CA . ARG B 1 13 ? 13.891 -6.824 -14.07 1 97 13 ARG B CA 1
ATOM 1639 C C . ARG B 1 13 ? 12.562 -7.559 -14.203 1 97 13 ARG B C 1
ATOM 1641 O O . ARG B 1 13 ? 11.5 -6.926 -14.273 1 97 13 ARG B O 1
ATOM 1648 N N . LEU B 1 14 ? 12.602 -8.867 -14.219 1 97.06 14 LEU B N 1
ATOM 1649 C CA . LEU B 1 14 ? 11.398 -9.68 -14.383 1 97.06 14 LEU B CA 1
ATOM 1650 C C . LEU B 1 14 ? 10.492 -9.562 -13.172 1 97.06 14 LEU B C 1
ATOM 1652 O O . LEU B 1 14 ? 9.289 -9.328 -13.305 1 97.06 14 LEU B O 1
ATOM 1656 N N . PHE B 1 15 ? 11.078 -9.672 -11.93 1 96.62 15 PHE B N 1
ATOM 1657 C CA . PHE B 1 15 ? 10.297 -9.602 -10.703 1 96.62 15 PHE B CA 1
ATOM 1658 C C . PHE B 1 15 ? 9.695 -8.211 -10.523 1 96.62 15 PHE B C 1
ATOM 1660 O O . PHE B 1 15 ? 8.664 -8.055 -9.867 1 96.62 15 PHE B O 1
ATOM 1667 N N . ASN B 1 16 ? 10.32 -7.195 -11.078 1 95.5 16 ASN B N 1
ATOM 1668 C CA . ASN B 1 16 ? 9.789 -5.836 -11.023 1 95.5 16 ASN B CA 1
ATOM 1669 C C . ASN B 1 16 ? 8.586 -5.672 -11.953 1 95.5 16 ASN B C 1
ATOM 1671 O O . ASN B 1 16 ? 7.609 -5.008 -11.594 1 95.5 16 ASN B O 1
ATOM 1675 N N . SER B 1 17 ? 8.594 -6.312 -13.062 1 93.62 17 SER B N 1
ATOM 1676 C CA . SER B 1 17 ? 7.609 -6.082 -14.117 1 93.62 17 SER B CA 1
ATOM 1677 C C . SER B 1 17 ? 6.449 -7.066 -14.008 1 93.62 17 SER B C 1
ATOM 1679 O O . SER B 1 17 ? 5.359 -6.809 -14.531 1 93.62 17 SER B O 1
ATOM 1681 N N . TYR B 1 18 ? 6.715 -8.203 -13.367 1 92 18 TYR B N 1
ATOM 1682 C CA . TYR B 1 18 ? 5.723 -9.266 -13.258 1 92 18 TYR B CA 1
ATOM 1683 C C . TYR B 1 18 ? 5.57 -9.719 -11.812 1 92 18 TYR B C 1
ATOM 1685 O O . TYR B 1 18 ? 6.25 -9.211 -10.922 1 92 18 TYR B O 1
ATOM 1693 N N . SER B 1 19 ? 4.574 -10.578 -11.602 1 90.19 19 SER B N 1
ATOM 1694 C CA . SER B 1 19 ? 4.449 -11.195 -10.281 1 90.19 19 SER B CA 1
ATOM 1695 C C . SER B 1 19 ? 5.559 -12.219 -10.039 1 90.19 19 SER B C 1
ATOM 1697 O O . SER B 1 19 ? 5.984 -12.906 -10.969 1 90.19 19 SER B O 1
ATOM 1699 N N . TYR B 1 20 ? 6.016 -12.328 -8.781 1 93.38 20 TYR B N 1
ATOM 1700 C CA . TYR B 1 20 ? 7.047 -13.297 -8.43 1 93.38 20 TYR B CA 1
ATOM 1701 C C . TYR B 1 20 ? 6.625 -14.703 -8.828 1 93.38 20 TYR B C 1
ATOM 1703 O O . TYR B 1 20 ? 7.43 -15.469 -9.375 1 93.38 20 TYR B O 1
ATOM 1711 N N . ASN B 1 21 ? 5.418 -15.031 -8.633 1 88.94 21 ASN B N 1
ATOM 1712 C CA . ASN B 1 21 ? 4.938 -16.391 -8.852 1 88.94 21 ASN B CA 1
ATOM 1713 C C . ASN B 1 21 ? 4.785 -16.703 -10.336 1 88.94 21 ASN B C 1
ATOM 1715 O O . ASN B 1 21 ? 4.848 -17.859 -10.742 1 88.94 21 ASN B O 1
ATOM 1719 N N . SER B 1 22 ? 4.586 -15.727 -11.133 1 89.19 22 SER B N 1
ATOM 1720 C CA . SER B 1 22 ? 4.398 -15.945 -12.562 1 89.19 22 SER B CA 1
ATOM 1721 C C . SER B 1 22 ? 5.73 -16.141 -13.273 1 89.19 22 SER B C 1
ATOM 1723 O O . SER B 1 22 ? 5.77 -16.578 -14.422 1 89.19 22 SER B O 1
ATOM 1725 N N . ILE B 1 23 ? 6.828 -15.805 -12.641 1 94.12 23 ILE B N 1
ATOM 1726 C CA . ILE B 1 23 ? 8.156 -15.93 -13.227 1 94.12 23 ILE B CA 1
ATOM 1727 C C . ILE B 1 23 ? 8.82 -17.219 -12.742 1 94.12 23 ILE B C 1
ATOM 1729 O O . ILE B 1 23 ? 9.141 -17.344 -11.555 1 94.12 23 ILE B O 1
ATOM 1733 N N . GLY B 1 24 ? 9.031 -18.109 -13.664 1 94.81 24 GLY B N 1
ATOM 1734 C CA . GLY B 1 24 ? 9.727 -19.344 -13.328 1 94.81 24 GLY B CA 1
ATOM 1735 C C . GLY B 1 24 ? 11.227 -19.25 -13.531 1 94.81 24 GLY B C 1
ATOM 1736 O O . GLY B 1 24 ? 11.711 -18.359 -14.234 1 94.81 24 GLY B O 1
ATOM 1737 N N . VAL B 1 25 ? 11.93 -20.172 -12.938 1 96.69 25 VAL B N 1
ATOM 1738 C CA . VAL B 1 25 ? 13.383 -20.219 -13.039 1 96.69 25 VAL B CA 1
ATOM 1739 C C . VAL B 1 25 ? 13.789 -20.422 -14.5 1 96.69 25 VAL B C 1
ATOM 1741 O O . VAL B 1 25 ? 14.781 -19.844 -14.953 1 96.69 25 VAL B O 1
ATOM 1744 N N . ASP B 1 26 ? 13.023 -21.188 -15.258 1 97.19 26 ASP B N 1
ATOM 1745 C CA . ASP B 1 26 ? 13.336 -21.453 -16.656 1 97.19 26 ASP B CA 1
ATOM 1746 C C . ASP B 1 26 ? 13.367 -20.156 -17.469 1 97.19 26 ASP B C 1
ATOM 1748 O O . ASP B 1 26 ? 14.242 -19.984 -18.328 1 97.19 26 ASP B O 1
ATOM 1752 N N . ARG B 1 27 ? 12.453 -19.312 -17.266 1 97.56 27 ARG B N 1
ATOM 1753 C CA . ARG B 1 27 ? 12.422 -18.031 -17.969 1 97.56 27 ARG B CA 1
ATOM 1754 C C . ARG B 1 27 ? 13.633 -17.172 -17.609 1 97.56 27 ARG B C 1
ATOM 1756 O O . ARG B 1 27 ? 14.227 -16.531 -18.484 1 97.56 27 ARG B O 1
ATOM 1763 N N . ILE B 1 28 ? 13.992 -17.156 -16.328 1 98.19 28 ILE B N 1
ATOM 1764 C CA . ILE B 1 28 ? 15.141 -16.375 -15.867 1 98.19 28 ILE B CA 1
ATOM 1765 C C . ILE B 1 28 ? 16.422 -16.922 -16.516 1 98.19 28 ILE B C 1
ATOM 1767 O O . ILE B 1 28 ? 17.25 -16.141 -17 1 98.19 28 ILE B O 1
ATOM 1771 N N . ILE B 1 29 ? 16.516 -18.188 -16.531 1 97.94 29 ILE B N 1
ATOM 1772 C CA . ILE B 1 29 ? 17.672 -18.844 -17.156 1 97.94 29 ILE B CA 1
ATOM 1773 C C . ILE B 1 29 ? 17.734 -18.469 -18.625 1 97.94 29 ILE B C 1
ATOM 1775 O O . ILE B 1 29 ? 18.781 -18.031 -19.125 1 97.94 29 ILE B O 1
ATOM 1779 N N . SER B 1 30 ? 16.672 -18.609 -19.281 1 97.94 30 SER B N 1
ATOM 1780 C CA . SER B 1 30 ? 16.594 -18.328 -20.703 1 97.94 30 SER B CA 1
ATOM 1781 C C . SER B 1 30 ? 16.953 -16.875 -21 1 97.94 30 SER B C 1
ATOM 1783 O O . SER B 1 30 ? 17.781 -16.594 -21.875 1 97.94 30 SER B O 1
ATOM 1785 N N . GLU B 1 31 ? 16.453 -15.969 -20.234 1 97.81 31 GLU B N 1
ATOM 1786 C CA . GLU B 1 31 ? 16.609 -14.547 -20.547 1 97.81 31 GLU B CA 1
ATOM 1787 C C . GLU B 1 31 ? 17.969 -14.031 -20.031 1 97.81 31 GLU B C 1
ATOM 1789 O O . GLU B 1 31 ? 18.453 -13 -20.5 1 97.81 31 GLU B O 1
ATOM 1794 N N . SER B 1 32 ? 18.5 -14.664 -19 1 97.5 32 SER B N 1
ATOM 1795 C CA . SER B 1 32 ? 19.797 -14.242 -18.484 1 97.5 32 SER B CA 1
ATOM 1796 C C . SER B 1 32 ? 20.922 -14.711 -19.391 1 97.5 32 SER B C 1
ATOM 1798 O O . SER B 1 32 ? 22.047 -14.211 -19.297 1 97.5 32 SER B O 1
ATOM 1800 N N . GLY B 1 33 ? 20.656 -15.797 -20.141 1 97.06 33 GLY B N 1
ATOM 1801 C CA . GLY B 1 33 ? 21.688 -16.359 -21.016 1 97.06 33 GLY B CA 1
ATOM 1802 C C . GLY B 1 33 ? 22.688 -17.219 -20.281 1 97.06 33 GLY B C 1
ATOM 1803 O O . GLY B 1 33 ? 23.75 -17.531 -20.812 1 97.06 33 GLY B O 1
ATOM 1804 N N . VAL B 1 34 ? 22.406 -17.531 -19.109 1 97.06 34 VAL B N 1
ATOM 1805 C CA . VAL B 1 34 ? 23.312 -18.344 -18.281 1 97.06 34 VAL B CA 1
ATOM 1806 C C . VAL B 1 34 ? 22.859 -19.812 -18.328 1 97.06 34 VAL B C 1
ATOM 1808 O O . VAL B 1 34 ? 21.656 -20.094 -18.281 1 97.06 34 VAL B O 1
ATOM 1811 N N . ALA B 1 35 ? 23.812 -20.719 -18.438 1 96.88 35 ALA B N 1
ATOM 1812 C CA . ALA B 1 35 ? 23.5 -22.156 -18.453 1 96.88 35 ALA B CA 1
ATOM 1813 C C . ALA B 1 35 ? 22.812 -22.578 -17.156 1 96.88 35 ALA B C 1
ATOM 1815 O O . ALA B 1 35 ? 23.125 -22.062 -16.094 1 96.88 35 ALA B O 1
ATOM 1816 N N . LYS B 1 36 ? 21.938 -23.578 -17.266 1 96.94 36 LYS B N 1
ATOM 1817 C CA . LYS B 1 36 ? 21.125 -24.078 -16.156 1 96.94 36 LYS B CA 1
ATOM 1818 C C . LYS B 1 36 ? 22.016 -24.516 -14.984 1 96.94 36 LYS B C 1
ATOM 1820 O O . LYS B 1 36 ? 21.766 -24.141 -13.836 1 96.94 36 LYS B O 1
ATOM 1825 N N . MET B 1 37 ? 23.078 -25.188 -15.289 1 96.75 37 MET B N 1
ATOM 1826 C CA . MET B 1 37 ? 23.969 -25.672 -14.25 1 96.75 37 MET B CA 1
ATOM 1827 C C . MET B 1 37 ? 24.625 -24.5 -13.508 1 96.75 37 MET B C 1
ATOM 1829 O O . MET B 1 37 ? 24.734 -24.531 -12.281 1 96.75 37 MET B O 1
ATOM 1833 N N . THR B 1 38 ? 25.031 -23.594 -14.234 1 96.62 38 THR B N 1
ATOM 1834 C CA . THR B 1 38 ? 25.656 -22.406 -13.664 1 96.62 38 THR B CA 1
ATOM 1835 C C . THR B 1 38 ? 24.656 -21.641 -12.797 1 96.62 38 THR B C 1
ATOM 1837 O O . THR B 1 38 ? 25.016 -21.141 -11.727 1 96.62 38 THR B O 1
ATOM 1840 N N . PHE B 1 39 ? 23.406 -21.484 -13.266 1 97.56 39 PHE B N 1
ATOM 1841 C CA . PHE B 1 39 ? 22.344 -20.844 -12.492 1 97.56 39 PHE B CA 1
ATOM 1842 C C . PHE B 1 39 ? 22.234 -21.469 -11.102 1 97.56 39 PHE B C 1
ATOM 1844 O O . PHE B 1 39 ? 22.297 -20.766 -10.094 1 97.56 39 PHE B O 1
ATOM 1851 N N . TYR B 1 40 ? 22.203 -22.766 -11.07 1 97.06 40 TYR B N 1
ATOM 1852 C CA . TYR B 1 40 ? 21.938 -23.469 -9.812 1 97.06 40 TYR B CA 1
ATOM 1853 C C . TYR B 1 40 ? 23.172 -23.5 -8.922 1 97.06 40 TYR B C 1
ATOM 1855 O O . TYR B 1 40 ? 23.062 -23.734 -7.715 1 97.06 40 TYR B O 1
ATOM 1863 N N . LYS B 1 41 ? 24.312 -23.297 -9.547 1 97.12 41 LYS B N 1
ATOM 1864 C CA . LYS B 1 41 ? 25.516 -23.094 -8.75 1 97.12 41 LYS B CA 1
ATOM 1865 C C . LYS B 1 41 ? 25.391 -21.859 -7.859 1 97.12 41 LYS B C 1
ATOM 1867 O O . LYS B 1 41 ? 25.812 -21.875 -6.703 1 97.12 41 LYS B O 1
ATOM 1872 N N . TYR B 1 42 ? 24.797 -20.844 -8.375 1 96.81 42 TYR B N 1
ATOM 1873 C CA . TYR B 1 42 ? 24.688 -19.578 -7.648 1 96.81 42 TYR B CA 1
ATOM 1874 C C . TYR B 1 42 ? 23.391 -19.5 -6.852 1 96.81 42 TYR B C 1
ATOM 1876 O O . TYR B 1 42 ? 23.375 -18.953 -5.75 1 96.81 42 TYR B O 1
ATOM 1884 N N . PHE B 1 43 ? 22.312 -20.031 -7.434 1 97.81 43 PHE B N 1
ATOM 1885 C CA . PHE B 1 43 ? 20.984 -19.953 -6.828 1 97.81 43 PHE B CA 1
ATOM 1886 C C . PHE B 1 43 ? 20.312 -21.328 -6.809 1 97.81 43 PHE B C 1
ATOM 1888 O O . PHE B 1 43 ? 19.531 -21.656 -7.703 1 97.81 43 PHE B O 1
ATOM 1895 N N . PRO B 1 44 ? 20.484 -22 -5.734 1 97.12 44 PRO B N 1
ATOM 1896 C CA . PRO B 1 44 ? 19.984 -23.375 -5.645 1 97.12 44 PRO B CA 1
ATOM 1897 C C . PRO B 1 44 ? 18.469 -23.469 -5.672 1 97.12 44 PRO B C 1
ATOM 1899 O O . PRO B 1 44 ? 17.906 -24.547 -5.898 1 97.12 44 PRO B O 1
ATOM 1902 N N . SER B 1 45 ? 17.844 -22.312 -5.426 1 96.38 45 SER B N 1
ATOM 1903 C CA . SER B 1 45 ? 16.391 -22.266 -5.465 1 96.38 45 SER B CA 1
ATOM 1904 C C . SER B 1 45 ? 15.883 -20.891 -5.859 1 96.38 45 SER B C 1
ATOM 1906 O O . SER B 1 45 ? 16.609 -19.906 -5.75 1 96.38 45 SER B O 1
ATOM 1908 N N . LYS B 1 46 ? 14.664 -20.828 -6.27 1 96.19 46 LYS B N 1
ATOM 1909 C CA . LYS B 1 46 ? 14.008 -19.562 -6.559 1 96.19 46 LYS B CA 1
ATOM 1910 C C . LYS B 1 46 ? 13.938 -18.672 -5.312 1 96.19 46 LYS B C 1
ATOM 1912 O O . LYS B 1 46 ? 14.078 -17.453 -5.395 1 96.19 46 LYS B O 1
ATOM 1917 N N . GLU B 1 47 ? 13.695 -19.312 -4.199 1 96.69 47 GLU B N 1
ATOM 1918 C CA . GLU B 1 47 ? 13.641 -18.625 -2.916 1 96.69 47 GLU B CA 1
ATOM 1919 C C . GLU B 1 47 ? 14.922 -17.844 -2.65 1 96.69 47 GLU B C 1
ATOM 1921 O O . GLU B 1 47 ? 14.875 -16.656 -2.311 1 96.69 47 GLU B O 1
ATOM 1926 N N . LYS B 1 48 ? 15.992 -18.469 -2.816 1 97.69 48 LYS B N 1
ATOM 1927 C CA . LYS B 1 48 ? 17.281 -17.828 -2.584 1 97.69 48 LYS B CA 1
ATOM 1928 C C . LYS B 1 48 ? 17.516 -16.703 -3.576 1 97.69 48 LYS B C 1
ATOM 1930 O O . LYS B 1 48 ? 18.078 -15.664 -3.217 1 97.69 48 LYS B O 1
ATOM 1935 N N . LEU B 1 49 ? 17.141 -16.906 -4.805 1 98.25 49 LEU B N 1
ATOM 1936 C CA . LEU B 1 49 ? 17.25 -15.859 -5.816 1 98.25 49 LEU B CA 1
ATOM 1937 C C . LEU B 1 49 ? 16.422 -14.641 -5.43 1 98.25 49 LEU B C 1
ATOM 1939 O O . LEU B 1 49 ? 16.906 -13.508 -5.5 1 98.25 49 LEU B O 1
ATOM 1943 N N . ILE B 1 50 ? 15.195 -14.844 -4.996 1 98.19 50 ILE B N 1
ATOM 1944 C CA . ILE B 1 50 ? 14.312 -13.75 -4.602 1 98.19 50 ILE B CA 1
ATOM 1945 C C . ILE B 1 50 ? 14.922 -12.984 -3.434 1 98.19 50 ILE B C 1
ATOM 1947 O O . ILE B 1 50 ? 14.953 -11.75 -3.439 1 98.19 50 ILE B O 1
ATOM 1951 N N . GLU B 1 51 ? 15.438 -13.68 -2.467 1 98.12 51 GLU B N 1
ATOM 1952 C CA . GLU B 1 51 ? 16.078 -13.047 -1.32 1 98.12 51 GLU B CA 1
ATOM 1953 C C . GLU B 1 51 ? 17.219 -12.125 -1.761 1 98.12 51 GLU B C 1
ATOM 1955 O O . GLU B 1 51 ? 17.281 -10.977 -1.324 1 98.12 51 GLU B O 1
ATOM 1960 N N . GLU B 1 52 ? 18.031 -12.633 -2.617 1 97.94 52 GLU B N 1
ATOM 1961 C CA . GLU B 1 52 ? 19.172 -11.852 -3.07 1 97.94 52 GLU B CA 1
ATOM 1962 C C . GLU B 1 52 ? 18.734 -10.656 -3.904 1 97.94 52 GLU B C 1
ATOM 1964 O O . GLU B 1 52 ? 19.344 -9.586 -3.832 1 97.94 52 GLU B O 1
ATOM 1969 N N . CYS B 1 53 ? 17.75 -10.859 -4.727 1 98.44 53 CYS B N 1
ATOM 1970 C CA . CYS B 1 53 ? 17.188 -9.75 -5.496 1 98.44 53 CYS B CA 1
ATOM 1971 C C . CYS B 1 53 ? 16.688 -8.641 -4.578 1 98.44 53 CYS B C 1
ATOM 1973 O O . CYS B 1 53 ? 16.969 -7.461 -4.812 1 98.44 53 CYS B O 1
ATOM 1975 N N . LEU B 1 54 ? 15.961 -8.984 -3.51 1 98.5 54 LEU B N 1
ATOM 1976 C CA . LEU B 1 54 ? 15.414 -8.016 -2.568 1 98.5 54 LEU B CA 1
ATOM 1977 C C . LEU B 1 54 ? 16.531 -7.277 -1.841 1 98.5 54 LEU B C 1
ATOM 1979 O O . LEU B 1 54 ? 16.469 -6.062 -1.654 1 98.5 54 LEU B O 1
ATOM 1983 N N . LEU B 1 55 ? 17.562 -8.008 -1.455 1 98.44 55 LEU B N 1
ATOM 1984 C CA . LEU B 1 55 ? 18.703 -7.391 -0.78 1 98.44 55 LEU B CA 1
ATOM 1985 C C . LEU B 1 55 ? 19.422 -6.41 -1.704 1 98.44 55 LEU B C 1
ATOM 1987 O O . LEU B 1 55 ? 19.781 -5.309 -1.288 1 98.44 55 LEU B O 1
ATOM 1991 N N . LEU B 1 56 ? 19.609 -6.82 -2.934 1 98.12 56 LEU B N 1
ATOM 1992 C CA . LEU B 1 56 ? 20.25 -5.934 -3.898 1 98.12 56 LEU B CA 1
ATOM 1993 C C . LEU B 1 56 ? 19.391 -4.707 -4.172 1 98.12 56 LEU B C 1
ATOM 1995 O O . LEU B 1 56 ? 19.891 -3.582 -4.215 1 98.12 56 LEU B O 1
ATOM 1999 N N . ARG B 1 57 ? 18.141 -4.926 -4.367 1 97.94 57 ARG B N 1
ATOM 2000 C CA . ARG B 1 57 ? 17.219 -3.814 -4.574 1 97.94 57 ARG B CA 1
ATOM 2001 C C . ARG B 1 57 ? 17.266 -2.84 -3.402 1 97.94 57 ARG B C 1
ATOM 2003 O O . ARG B 1 57 ? 17.266 -1.623 -3.6 1 97.94 57 ARG B O 1
ATOM 2010 N N . ASN B 1 58 ? 17.266 -3.402 -2.201 1 98.25 58 ASN B N 1
ATOM 2011 C CA . ASN B 1 58 ? 17.375 -2.582 -1 1 98.25 58 ASN B CA 1
ATOM 2012 C C . ASN B 1 58 ? 18.609 -1.688 -1.044 1 98.25 58 ASN B C 1
ATOM 2014 O O . ASN B 1 58 ? 18.516 -0.474 -0.851 1 98.25 58 ASN B O 1
ATOM 2018 N N . SER B 1 59 ? 19.719 -2.256 -1.328 1 98.25 59 SER B N 1
ATOM 2019 C CA . SER B 1 59 ? 20.984 -1.521 -1.383 1 98.25 59 SER B CA 1
ATOM 2020 C C . SER B 1 59 ? 20.938 -0.446 -2.463 1 98.25 59 SER B C 1
ATOM 2022 O O . SER B 1 59 ? 21.375 0.686 -2.234 1 98.25 59 SER B O 1
ATOM 2024 N N . LEU B 1 60 ? 20.453 -0.769 -3.625 1 97.56 60 LEU B N 1
ATOM 2025 C CA . LEU B 1 60 ? 20.375 0.161 -4.746 1 97.56 60 LEU B CA 1
ATOM 2026 C C . LEU B 1 60 ? 19.484 1.349 -4.406 1 97.56 60 LEU B C 1
ATOM 2028 O O . LEU B 1 60 ? 19.828 2.496 -4.691 1 97.56 60 LEU B O 1
ATOM 2032 N N . LEU B 1 61 ? 18.391 1.115 -3.775 1 98 61 LEU B N 1
ATOM 2033 C CA . LEU B 1 61 ? 17.438 2.172 -3.428 1 98 61 LEU B CA 1
ATOM 2034 C C . LEU B 1 61 ? 18.016 3.072 -2.336 1 98 61 LEU B C 1
ATOM 2036 O O . LEU B 1 61 ? 17.906 4.297 -2.422 1 98 61 LEU B O 1
ATOM 2040 N N . GLN B 1 62 ? 18.578 2.447 -1.288 1 98.62 62 GLN B N 1
ATOM 2041 C CA . GLN B 1 62 ? 19.188 3.242 -0.23 1 98.62 62 GLN B CA 1
ATOM 2042 C C . GLN B 1 62 ? 20.266 4.168 -0.79 1 98.62 62 GLN B C 1
ATOM 2044 O O . GLN B 1 62 ? 20.312 5.352 -0.454 1 98.62 62 GLN B O 1
ATOM 2049 N N . ASN B 1 63 ? 21.094 3.611 -1.663 1 98.62 63 ASN B N 1
ATOM 2050 C CA . ASN B 1 63 ? 22.172 4.41 -2.254 1 98.62 63 ASN B CA 1
ATOM 2051 C C . ASN B 1 63 ? 21.609 5.559 -3.092 1 98.62 63 ASN B C 1
ATOM 2053 O O . ASN B 1 63 ? 22.094 6.688 -2.998 1 98.62 63 ASN B O 1
ATOM 2057 N N . SER B 1 64 ? 20.641 5.262 -3.906 1 98.5 64 SER B N 1
ATOM 2058 C CA . SER B 1 64 ? 20.031 6.266 -4.781 1 98.5 64 SER B CA 1
ATOM 2059 C C . SER B 1 64 ? 19.375 7.375 -3.975 1 98.5 64 SER B C 1
ATOM 2061 O O . SER B 1 64 ? 19.578 8.562 -4.254 1 98.5 64 SER B O 1
ATOM 2063 N N . LEU B 1 65 ? 18.609 7.031 -2.961 1 98.75 65 LEU B N 1
ATOM 2064 C CA . LEU B 1 65 ? 17.906 8 -2.129 1 98.75 65 LEU B CA 1
ATOM 2065 C C . LEU B 1 65 ? 18.891 8.828 -1.306 1 98.75 65 LEU B C 1
ATOM 2067 O O . LEU B 1 65 ? 18.75 10.039 -1.187 1 98.75 65 LEU B O 1
ATOM 2071 N N . THR B 1 66 ? 19.891 8.172 -0.755 1 98.5 66 THR B N 1
ATOM 2072 C CA . THR B 1 66 ? 20.906 8.867 0.021 1 98.5 66 THR B CA 1
ATOM 2073 C C . THR B 1 66 ? 21.641 9.883 -0.846 1 98.5 66 THR B C 1
ATOM 2075 O O . THR B 1 66 ? 21.938 10.992 -0.395 1 98.5 66 THR B O 1
ATOM 2078 N N . ALA B 1 67 ? 21.922 9.516 -2.08 1 98.62 67 ALA B N 1
ATOM 2079 C CA . ALA B 1 67 ? 22.578 10.438 -3.008 1 98.62 67 ALA B CA 1
ATOM 2080 C C . ALA B 1 67 ? 21.703 11.664 -3.252 1 98.62 67 ALA B C 1
ATOM 2082 O O . ALA B 1 67 ? 22.219 12.789 -3.305 1 98.62 67 ALA B O 1
ATOM 2083 N N . ALA B 1 68 ? 20.406 11.492 -3.398 1 98.44 68 ALA B N 1
ATOM 2084 C CA . ALA B 1 68 ? 19.484 12.594 -3.617 1 98.44 68 ALA B CA 1
ATOM 2085 C C . ALA B 1 68 ? 19.453 13.531 -2.412 1 98.44 68 ALA B C 1
ATOM 2087 O O . ALA B 1 68 ? 19.484 14.75 -2.564 1 98.44 68 ALA B O 1
ATOM 2088 N N . ILE B 1 69 ? 19.422 13 -1.207 1 98.44 69 ILE B N 1
ATOM 2089 C CA . ILE B 1 69 ? 19.344 13.758 0.039 1 98.44 69 ILE B CA 1
ATOM 2090 C C . ILE B 1 69 ? 20.656 14.523 0.246 1 98.44 69 ILE B C 1
ATOM 2092 O O . ILE B 1 69 ? 20.641 15.648 0.757 1 98.44 69 ILE B O 1
ATOM 2096 N N . SER B 1 70 ? 21.766 13.945 -0.156 1 98.19 70 SER B N 1
ATOM 2097 C CA . SER B 1 70 ? 23.078 14.508 0.093 1 98.19 70 SER B CA 1
ATOM 2098 C C . SER B 1 70 ? 23.312 15.781 -0.72 1 98.19 70 SER B C 1
ATOM 2100 O O . SER B 1 70 ? 24.234 16.547 -0.452 1 98.19 70 SER B O 1
ATOM 2102 N N . LYS B 1 71 ? 2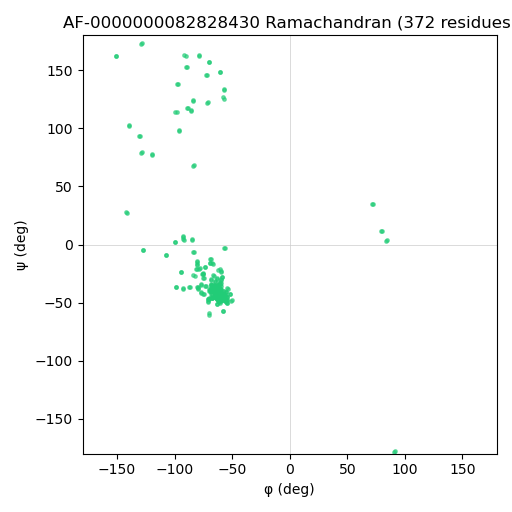2.5 16.016 -1.718 1 98.31 71 LYS B N 1
ATOM 2103 C CA . LYS B 1 71 ? 22.578 17.234 -2.51 1 98.31 71 LYS B CA 1
ATOM 2104 C C . LYS B 1 71 ? 22.047 18.438 -1.728 1 98.31 71 LYS B C 1
ATOM 2106 O O . LYS B 1 71 ? 22.312 19.594 -2.096 1 98.31 71 LYS B O 1
ATOM 2111 N N . GLU B 1 72 ? 21.281 18.172 -0.702 1 98.38 72 GLU B N 1
ATOM 2112 C CA . GLU B 1 72 ? 20.734 19.234 0.143 1 98.38 72 GLU B CA 1
ATOM 2113 C C . GLU B 1 72 ? 21.672 19.562 1.304 1 98.38 72 GLU B C 1
ATOM 2115 O O . GLU B 1 72 ? 22.453 18.703 1.727 1 98.38 72 GLU B O 1
ATOM 2120 N N . ASP B 1 73 ? 21.578 20.781 1.759 1 97.88 73 ASP B N 1
ATOM 2121 C CA . ASP B 1 73 ? 22.375 21.25 2.9 1 97.88 73 ASP B CA 1
ATOM 2122 C C . ASP B 1 73 ? 22.109 20.375 4.129 1 97.88 73 ASP B C 1
ATOM 2124 O O . ASP B 1 73 ? 20.953 20.156 4.508 1 97.88 73 ASP B O 1
ATOM 2128 N N . GLU B 1 74 ? 23.156 19.828 4.758 1 96.12 74 GLU B N 1
ATOM 2129 C CA . GLU B 1 74 ? 23.062 18.922 5.91 1 96.12 74 GLU B CA 1
ATOM 2130 C C . GLU B 1 74 ? 22.406 19.625 7.094 1 96.12 74 GLU B C 1
ATOM 2132 O O . GLU B 1 74 ? 21.875 18.984 7.996 1 96.12 74 GLU B O 1
ATOM 2137 N N . THR B 1 75 ? 22.422 20.922 7.129 1 97.31 75 THR B N 1
ATOM 2138 C CA . THR B 1 75 ? 21.859 21.688 8.242 1 97.31 75 THR B CA 1
ATOM 2139 C C . THR B 1 75 ? 20.406 22.047 7.973 1 97.31 75 THR B C 1
ATOM 2141 O O . THR B 1 75 ? 19.781 22.766 8.758 1 97.31 75 THR B O 1
ATOM 2144 N N . ASN B 1 76 ? 19.828 21.578 6.871 1 98.25 76 ASN B N 1
ATOM 2145 C CA . ASN B 1 76 ? 18.438 21.844 6.516 1 98.25 76 ASN B CA 1
ATOM 2146 C C . ASN B 1 76 ? 17.625 20.547 6.418 1 98.25 76 ASN B C 1
ATOM 2148 O O . ASN B 1 76 ? 17.328 20.078 5.32 1 98.25 76 ASN B O 1
ATOM 2152 N N . PRO B 1 77 ? 17.25 20 7.59 1 98.25 77 PRO B N 1
ATOM 2153 C CA . PRO B 1 77 ? 16.562 18.703 7.586 1 98.25 77 PRO B CA 1
ATOM 2154 C C . PRO B 1 77 ? 15.234 18.75 6.82 1 98.25 77 PRO B C 1
ATOM 2156 O O . PRO B 1 77 ? 14.836 17.75 6.219 1 98.25 77 PRO B O 1
ATOM 2159 N N . LEU B 1 78 ? 14.547 19.875 6.859 1 98.5 78 LEU B N 1
ATOM 2160 C CA . LEU B 1 78 ? 13.281 19.984 6.145 1 98.5 78 LEU B CA 1
ATOM 2161 C C . LEU B 1 78 ? 13.492 19.828 4.641 1 98.5 78 LEU B C 1
ATOM 2163 O O . LEU B 1 78 ? 12.711 19.156 3.967 1 98.5 78 LEU B O 1
ATOM 2167 N N . ALA B 1 79 ? 14.516 20.453 4.082 1 98.62 79 ALA B N 1
ATOM 2168 C CA . ALA B 1 79 ? 14.852 20.312 2.668 1 98.62 79 ALA B CA 1
ATOM 2169 C C . ALA B 1 79 ? 15.211 18.859 2.34 1 98.62 79 ALA B C 1
ATOM 2171 O O . ALA B 1 79 ? 14.914 18.375 1.244 1 98.62 79 ALA B O 1
ATOM 2172 N N . ARG B 1 80 ? 15.852 18.188 3.258 1 98.81 80 ARG B N 1
ATOM 2173 C CA . ARG B 1 80 ? 16.234 16.797 3.062 1 98.81 80 ARG B CA 1
ATOM 2174 C C . ARG B 1 80 ? 15.016 15.883 3.068 1 98.81 80 ARG B C 1
ATOM 2176 O O . ARG B 1 80 ? 14.938 14.938 2.285 1 98.81 80 ARG B O 1
ATOM 2183 N N . ILE B 1 81 ? 14.055 16.172 3.938 1 98.88 81 ILE B N 1
ATOM 2184 C CA . ILE B 1 81 ? 12.797 15.43 3.912 1 98.88 81 ILE B CA 1
ATOM 2185 C C . ILE B 1 81 ? 12.086 15.672 2.582 1 98.88 81 ILE B C 1
ATOM 2187 O O . ILE B 1 81 ? 11.57 14.734 1.969 1 98.88 81 ILE B O 1
ATOM 2191 N N . LYS B 1 82 ? 12.031 16.906 2.141 1 98.88 82 LYS B N 1
ATOM 2192 C CA . LYS B 1 82 ? 11.414 17.219 0.852 1 98.88 82 LYS B CA 1
ATOM 2193 C C . LYS B 1 82 ? 12.102 16.453 -0.279 1 98.88 82 LYS B C 1
ATOM 2195 O O . LYS B 1 82 ? 11.438 15.984 -1.205 1 98.88 82 LYS B O 1
ATOM 2200 N N . ALA B 1 83 ? 13.43 16.344 -0.224 1 98.88 83 ALA B N 1
ATOM 2201 C CA . ALA B 1 83 ? 14.195 15.625 -1.243 1 98.88 83 ALA B CA 1
ATOM 2202 C C . ALA B 1 83 ? 13.758 14.172 -1.33 1 98.88 83 ALA B C 1
ATOM 2204 O O . ALA B 1 83 ? 13.75 13.578 -2.412 1 98.88 83 ALA B O 1
ATOM 2205 N N . ILE B 1 84 ? 13.406 13.57 -0.226 1 98.94 84 ILE B N 1
ATOM 2206 C CA . ILE B 1 84 ? 12.883 12.203 -0.223 1 98.94 84 ILE B CA 1
ATOM 2207 C C . ILE B 1 84 ? 11.586 12.141 -1.029 1 98.94 84 ILE B C 1
ATOM 2209 O O . ILE B 1 84 ? 11.438 11.289 -1.908 1 98.94 84 ILE B O 1
ATOM 2213 N N . PHE B 1 85 ? 10.641 13.078 -0.763 1 98.94 85 PHE B N 1
ATOM 2214 C CA . PHE B 1 85 ? 9.367 13.109 -1.482 1 98.94 85 PHE B CA 1
ATOM 2215 C C . PHE B 1 85 ? 9.602 13.344 -2.971 1 98.94 85 PHE B C 1
ATOM 2217 O O . PHE B 1 85 ? 8.953 12.703 -3.809 1 98.94 85 PHE B O 1
ATOM 2224 N N . LEU B 1 86 ? 10.523 14.203 -3.305 1 98.81 86 LEU B N 1
ATOM 2225 C CA . LEU B 1 86 ? 10.805 14.492 -4.703 1 98.81 86 LEU B CA 1
ATOM 2226 C C . LEU B 1 86 ? 11.445 13.289 -5.395 1 98.81 86 LEU B C 1
ATOM 2228 O O . LEU B 1 86 ? 11.195 13.047 -6.574 1 98.81 86 LEU B O 1
ATOM 2232 N N . TRP B 1 87 ? 12.305 12.594 -4.688 1 98.81 87 TRP B N 1
ATOM 2233 C CA . TRP B 1 87 ? 12.891 11.367 -5.219 1 98.81 87 TRP B CA 1
ATOM 2234 C C . TRP B 1 87 ? 11.805 10.359 -5.586 1 98.81 87 TRP B C 1
ATOM 2236 O O . TRP B 1 87 ? 11.836 9.758 -6.664 1 98.81 87 TRP B O 1
ATOM 2246 N N . TYR B 1 88 ? 10.82 10.188 -4.75 1 98.75 88 TYR B N 1
ATOM 2247 C CA . TYR B 1 88 ? 9.695 9.305 -5.031 1 98.75 88 TYR B CA 1
ATOM 2248 C C . TYR B 1 88 ? 8.906 9.789 -6.242 1 98.75 88 TYR B C 1
ATOM 2250 O O . TYR B 1 88 ? 8.492 8.992 -7.086 1 98.75 88 TYR B O 1
ATOM 2258 N N . SER B 1 89 ? 8.672 11.062 -6.262 1 98.69 89 SER B N 1
ATOM 2259 C CA . SER B 1 89 ? 7.973 11.633 -7.41 1 98.69 89 SER B CA 1
ATOM 2260 C C . SER B 1 89 ? 8.68 11.281 -8.719 1 98.69 89 SER B C 1
ATOM 2262 O O . SER B 1 89 ? 8.039 10.859 -9.68 1 98.69 89 SER B O 1
ATOM 2264 N N . ASP B 1 90 ? 10.016 11.469 -8.758 1 98.5 90 ASP B N 1
ATOM 2265 C CA . ASP B 1 90 ? 10.797 11.117 -9.938 1 98.5 90 ASP B CA 1
ATOM 2266 C C . ASP B 1 90 ? 10.688 9.633 -10.258 1 98.5 90 ASP B C 1
ATOM 2268 O O . ASP B 1 90 ? 10.578 9.242 -11.422 1 98.5 90 ASP B O 1
ATOM 2272 N N . TRP B 1 91 ? 10.75 8.82 -9.273 1 98.38 91 TRP B N 1
ATOM 2273 C CA . TRP B 1 91 ? 10.633 7.375 -9.438 1 98.38 91 TRP B CA 1
ATOM 2274 C C . TRP B 1 91 ? 9.289 6.996 -10.055 1 98.38 91 TRP B C 1
ATOM 2276 O O . TRP B 1 91 ? 9.234 6.168 -10.961 1 98.38 91 TRP B O 1
ATOM 2286 N N . PHE B 1 92 ? 8.172 7.629 -9.594 1 98.31 92 PHE B N 1
ATOM 2287 C CA . PHE B 1 92 ? 6.84 7.348 -10.117 1 98.31 92 PHE B CA 1
ATOM 2288 C C . PHE B 1 92 ? 6.777 7.621 -11.617 1 98.31 92 PHE B C 1
ATOM 2290 O O . PHE B 1 92 ? 5.984 7.008 -12.328 1 98.31 92 PHE B O 1
ATOM 2297 N N . ASN B 1 93 ? 7.566 8.492 -12.047 1 97.38 93 ASN B N 1
ATOM 2298 C CA . ASN B 1 93 ? 7.512 8.93 -13.438 1 97.38 93 ASN B CA 1
ATOM 2299 C C . ASN B 1 93 ? 8.578 8.25 -14.289 1 97.38 93 ASN B C 1
ATOM 2301 O O . ASN B 1 93 ? 8.703 8.523 -15.484 1 97.38 93 ASN B O 1
ATOM 2305 N N . SER B 1 94 ? 9.352 7.371 -13.719 1 96.62 94 SER B N 1
ATOM 2306 C CA . SER B 1 94 ? 10.375 6.637 -14.453 1 96.62 94 SER B CA 1
ATOM 2307 C C . SER B 1 94 ? 9.773 5.492 -15.258 1 96.62 94 SER B C 1
ATOM 2309 O O . SER B 1 94 ? 8.672 5.027 -14.953 1 96.62 94 SER B O 1
ATOM 2311 N N . GLU B 1 95 ? 10.422 4.926 -16.219 1 93.94 95 GLU B N 1
ATOM 2312 C CA . GLU B 1 95 ? 9.945 3.881 -17.125 1 93.94 95 GLU B CA 1
ATOM 2313 C C . GLU B 1 95 ? 9.891 2.529 -16.422 1 93.94 95 GLU B C 1
ATOM 2315 O O . GLU B 1 95 ? 9.102 1.659 -16.797 1 93.94 95 GLU B O 1
ATOM 2320 N N . ASP B 1 96 ? 10.719 2.373 -15.492 1 92.38 96 ASP B N 1
ATOM 2321 C CA . ASP B 1 96 ? 10.828 1.063 -14.852 1 92.38 96 ASP B CA 1
ATOM 2322 C C . ASP B 1 96 ? 9.93 0.98 -13.617 1 92.38 96 ASP B C 1
ATOM 2324 O O . ASP B 1 96 ? 9.977 -0.004 -12.875 1 92.38 96 ASP B O 1
ATOM 2328 N N . PHE B 1 97 ? 9.086 2.062 -13.391 1 97.06 97 PHE B N 1
ATOM 2329 C CA . PHE B 1 97 ? 8.203 2.047 -12.227 1 97.06 97 PHE B CA 1
ATOM 2330 C C . PHE B 1 97 ? 7.082 1.034 -12.414 1 97.06 97 PHE B C 1
ATOM 2332 O O . PHE B 1 97 ? 6.297 1.142 -13.359 1 97.06 97 PHE B O 1
ATOM 2339 N N . ASN B 1 98 ? 7.016 0.108 -11.484 1 94.69 98 ASN B N 1
ATOM 2340 C CA . ASN B 1 98 ? 5.973 -0.914 -11.5 1 94.69 98 ASN B CA 1
ATOM 2341 C C . ASN B 1 98 ? 5.477 -1.232 -10.094 1 94.69 98 ASN B C 1
ATOM 2343 O O . ASN B 1 98 ? 5.086 -2.365 -9.812 1 94.69 98 ASN B O 1
ATOM 2347 N N . GLY B 1 99 ? 5.582 -0.177 -9.172 1 95.19 99 GLY B N 1
ATOM 2348 C CA . GLY B 1 99 ? 5.191 -0.417 -7.797 1 95.19 99 GLY B CA 1
ATOM 2349 C C . GLY B 1 99 ? 6.336 -0.896 -6.926 1 95.19 99 GLY B C 1
ATOM 2350 O O . GLY B 1 99 ? 7.488 -0.928 -7.367 1 95.19 99 GLY B O 1
ATOM 2351 N N . CYS B 1 100 ? 6.082 -1.166 -5.711 1 95.88 100 CYS B N 1
ATOM 2352 C CA . CYS B 1 100 ? 7.113 -1.521 -4.746 1 95.88 100 CYS B CA 1
ATOM 2353 C C . CYS B 1 100 ? 7.371 -3.023 -4.746 1 95.88 100 CYS B C 1
ATOM 2355 O O . CYS B 1 100 ? 6.516 -3.803 -4.32 1 95.88 100 CYS B O 1
ATOM 2357 N N . MET B 1 101 ? 8.523 -3.471 -5.082 1 96.38 101 MET B N 1
ATOM 2358 C CA . MET B 1 101 ? 8.883 -4.883 -5.156 1 96.38 101 MET B CA 1
ATOM 2359 C C . MET B 1 101 ? 8.836 -5.531 -3.777 1 96.38 101 MET B C 1
ATOM 2361 O O . MET B 1 101 ? 8.578 -6.73 -3.66 1 96.38 101 MET B O 1
ATOM 2365 N N . PHE B 1 102 ? 9.133 -4.766 -2.752 1 97.62 102 PHE B N 1
ATOM 2366 C CA . PHE B 1 102 ? 9.125 -5.293 -1.393 1 97.62 102 PHE B CA 1
ATOM 2367 C C . PHE B 1 102 ? 7.703 -5.645 -0.958 1 97.62 102 PHE B C 1
ATOM 2369 O O . PHE B 1 102 ? 7.465 -6.73 -0.424 1 97.62 102 PHE B O 1
ATOM 2376 N N . GLN B 1 103 ? 6.824 -4.727 -1.23 1 94.38 103 GLN B N 1
ATOM 2377 C CA . GLN B 1 103 ? 5.426 -4.977 -0.898 1 94.38 103 GLN B CA 1
ATOM 2378 C C . GLN B 1 103 ? 4.871 -6.152 -1.698 1 94.38 103 GLN B C 1
ATOM 2380 O O . GLN B 1 103 ? 4.102 -6.961 -1.172 1 94.38 103 GLN B O 1
ATOM 2385 N N . LYS B 1 104 ? 5.203 -6.203 -2.938 1 93.75 104 LYS B N 1
ATOM 2386 C CA . LYS B 1 104 ? 4.801 -7.332 -3.771 1 93.75 104 LYS B CA 1
ATOM 2387 C C . LYS B 1 104 ? 5.246 -8.656 -3.156 1 93.75 104 LYS B C 1
ATOM 2389 O O . LYS B 1 104 ? 4.484 -9.625 -3.135 1 93.75 104 LYS B O 1
ATOM 2394 N N . ALA B 1 105 ? 6.504 -8.695 -2.691 1 95.31 105 ALA B N 1
ATOM 2395 C CA . ALA B 1 105 ? 7.047 -9.922 -2.107 1 95.31 105 ALA B CA 1
ATOM 2396 C C . ALA B 1 105 ? 6.273 -10.32 -0.854 1 95.31 105 ALA B C 1
ATOM 2398 O O . ALA B 1 105 ? 5.941 -11.492 -0.668 1 95.31 105 ALA B O 1
ATOM 2399 N N . LEU B 1 106 ? 5.969 -9.359 -0.035 1 92.81 106 LEU B N 1
ATOM 2400 C CA . LEU B 1 106 ? 5.238 -9.617 1.203 1 92.81 106 LEU B CA 1
ATOM 2401 C C . LEU B 1 106 ? 3.848 -10.172 0.912 1 92.81 106 LEU B C 1
ATOM 2403 O O . LEU B 1 106 ? 3.326 -10.984 1.68 1 92.81 106 LEU B O 1
ATOM 2407 N N . GLU B 1 107 ? 3.281 -9.812 -0.202 1 88.62 107 GLU B N 1
ATOM 2408 C CA . GLU B 1 107 ? 1.933 -10.234 -0.568 1 88.62 107 GLU B CA 1
ATOM 2409 C C . GLU B 1 107 ? 1.953 -11.586 -1.281 1 88.62 107 GLU B C 1
ATOM 2411 O O . GLU B 1 107 ? 1.103 -12.438 -1.028 1 88.62 107 GLU B O 1
ATOM 2416 N N . GLU B 1 108 ? 2.918 -11.781 -2.049 1 89.62 108 GLU B N 1
ATOM 2417 C CA . GLU B 1 108 ? 2.84 -12.875 -3.018 1 89.62 108 GLU B CA 1
ATOM 2418 C C . GLU B 1 108 ? 3.58 -14.109 -2.518 1 89.62 108 GLU B C 1
ATOM 2420 O O . GLU B 1 108 ? 3.166 -15.234 -2.785 1 89.62 108 GLU B O 1
ATOM 2425 N N . VAL B 1 109 ? 4.715 -13.852 -1.824 1 91.5 109 VAL B N 1
ATOM 2426 C CA . VAL B 1 109 ? 5.547 -15.047 -1.707 1 91.5 109 VAL B CA 1
ATOM 2427 C C . VAL B 1 109 ? 5.902 -15.289 -0.242 1 91.5 109 VAL B C 1
ATOM 2429 O O . VAL B 1 109 ? 6.484 -16.312 0.101 1 91.5 109 VAL B O 1
ATOM 2432 N N . LEU B 1 110 ? 5.527 -14.422 0.628 1 90.81 110 LEU B N 1
ATOM 2433 C CA . LEU B 1 110 ? 5.93 -14.531 2.025 1 90.81 110 LEU B CA 1
ATOM 2434 C C . LEU B 1 110 ? 5.441 -15.852 2.627 1 90.81 110 LEU B C 1
ATOM 2436 O O . LEU B 1 110 ? 6.184 -16.516 3.354 1 90.81 110 LEU B O 1
ATOM 2440 N N . LYS B 1 111 ? 4.254 -16.266 2.379 1 87.56 111 LYS B N 1
ATOM 2441 C CA . LYS B 1 111 ? 3.705 -17.5 2.932 1 87.56 111 LYS B CA 1
ATOM 2442 C C . LYS B 1 111 ? 4.457 -18.719 2.404 1 87.56 111 LYS B C 1
ATOM 2444 O O . LYS B 1 111 ? 4.672 -19.688 3.137 1 87.56 111 LYS B O 1
ATOM 2449 N N . GLN B 1 112 ? 4.883 -18.672 1.191 1 90.31 112 GLN B N 1
ATOM 2450 C CA . GLN B 1 112 ? 5.617 -19.766 0.547 1 90.31 112 GLN B CA 1
ATOM 2451 C C . GLN B 1 112 ? 7.09 -19.75 0.952 1 90.31 112 GLN B C 1
ATOM 2453 O O . GLN B 1 112 ? 7.711 -20.797 1.087 1 90.31 112 GLN B O 1
ATOM 2458 N N . TYR B 1 113 ? 7.625 -18.594 1.095 1 94.56 113 TYR B N 1
ATOM 2459 C CA . TYR B 1 113 ? 9.031 -18.375 1.407 1 94.56 113 TYR B CA 1
ATOM 2460 C C . TYR B 1 113 ? 9.188 -17.438 2.6 1 94.56 113 TYR B C 1
ATOM 2462 O O . TYR B 1 113 ? 9.594 -16.281 2.443 1 94.56 113 TYR B O 1
ATOM 2470 N N . PRO B 1 114 ? 9.023 -17.938 3.766 1 94.06 114 PRO B N 1
ATOM 2471 C CA . PRO B 1 114 ? 9.062 -17.094 4.961 1 94.06 114 PRO B CA 1
ATOM 2472 C C . PRO B 1 114 ? 10.398 -16.359 5.121 1 94.06 114 PRO B C 1
ATOM 2474 O O . PRO B 1 114 ? 10.445 -15.297 5.738 1 94.06 114 PRO B O 1
ATOM 2477 N N . SER B 1 115 ? 11.383 -16.906 4.527 1 95.5 115 SER B N 1
ATOM 2478 C CA . SER B 1 115 ? 12.711 -16.312 4.645 1 95.5 115 SER B CA 1
ATOM 2479 C C . SER B 1 115 ? 12.797 -14.977 3.926 1 95.5 115 SER B C 1
ATOM 2481 O O . SER B 1 115 ? 13.734 -14.211 4.133 1 95.5 115 SER B O 1
ATOM 2483 N N . THR B 1 116 ? 11.844 -14.625 3.113 1 96.5 116 THR B N 1
ATOM 2484 C CA . THR B 1 116 ? 11.859 -13.375 2.352 1 96.5 116 THR B CA 1
ATOM 2485 C C . THR B 1 116 ? 11.344 -12.219 3.199 1 96.5 116 THR B C 1
ATOM 2487 O O . THR B 1 116 ? 11.445 -11.055 2.801 1 96.5 116 THR B O 1
ATOM 2490 N N . HIS B 1 117 ? 10.859 -12.492 4.375 1 95.81 117 HIS B N 1
ATOM 2491 C CA . HIS B 1 117 ? 10.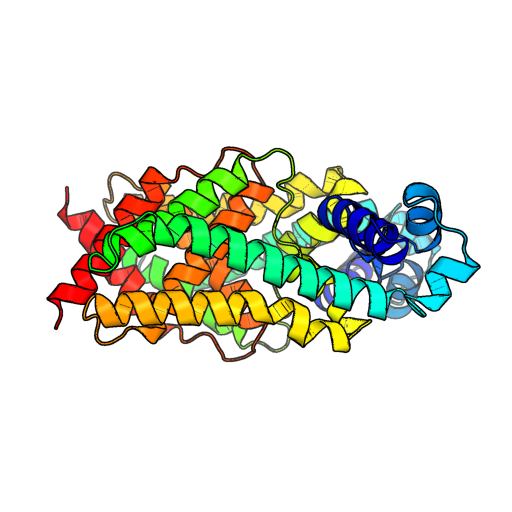281 -11.453 5.223 1 95.81 117 HIS B CA 1
ATOM 2492 C C . HIS B 1 117 ? 11.297 -10.352 5.512 1 95.81 117 HIS B C 1
ATOM 2494 O O . HIS B 1 117 ? 11.047 -9.18 5.234 1 95.81 117 HIS B O 1
ATOM 2500 N N . GLN B 1 118 ? 12.414 -10.719 6.074 1 96.5 118 GLN B N 1
ATOM 2501 C CA . GLN B 1 118 ? 13.406 -9.727 6.496 1 96.5 118 GLN B CA 1
ATOM 2502 C C . GLN B 1 118 ? 13.914 -8.922 5.312 1 96.5 118 GLN B C 1
ATOM 2504 O O . GLN B 1 118 ? 13.844 -7.688 5.316 1 96.5 118 GLN B O 1
ATOM 2509 N N . PRO B 1 119 ? 14.312 -9.57 4.195 1 97.75 119 PRO B N 1
ATOM 2510 C CA . PRO B 1 119 ? 14.758 -8.773 3.051 1 97.75 119 PRO B CA 1
ATOM 2511 C C . PRO B 1 119 ? 13.68 -7.828 2.525 1 97.75 119 PRO B C 1
ATOM 2513 O O . PRO B 1 119 ? 14 -6.746 2.027 1 97.75 119 PRO B O 1
ATOM 2516 N N . ALA B 1 120 ? 12.477 -8.188 2.668 1 97.75 120 ALA B N 1
ATOM 2517 C CA . ALA B 1 120 ? 11.375 -7.395 2.117 1 97.75 120 ALA B CA 1
ATOM 2518 C C . ALA B 1 120 ? 11.039 -6.223 3.033 1 97.75 120 ALA B C 1
ATOM 2520 O O . ALA B 1 120 ? 10.383 -5.27 2.611 1 97.75 120 ALA B O 1
ATOM 2521 N N . THR B 1 121 ? 11.492 -6.258 4.332 1 97.62 121 THR B N 1
ATOM 2522 C CA . THR B 1 121 ? 11.078 -5.227 5.277 1 97.62 121 THR B CA 1
ATOM 2523 C C . THR B 1 121 ? 12.234 -4.277 5.582 1 97.62 121 THR B C 1
ATOM 2525 O O . THR B 1 121 ? 12.023 -3.197 6.145 1 97.62 121 THR B O 1
ATOM 2528 N N . LEU B 1 122 ? 13.422 -4.57 5.152 1 98.19 122 LEU B N 1
ATOM 2529 C CA . LEU B 1 122 ? 14.625 -3.836 5.531 1 98.19 122 LEU B CA 1
ATOM 2530 C C . LEU B 1 122 ? 14.57 -2.398 5.027 1 98.19 122 LEU B C 1
ATOM 2532 O O . LEU B 1 122 ? 14.93 -1.468 5.75 1 98.19 122 LEU B O 1
ATOM 2536 N N . TYR B 1 123 ? 14.117 -2.254 3.865 1 98.38 123 TYR B N 1
ATOM 2537 C CA . TYR B 1 123 ? 14.086 -0.915 3.289 1 98.38 123 TYR B CA 1
ATOM 2538 C C . TYR B 1 123 ? 13.141 -0.008 4.066 1 98.38 123 TYR B C 1
ATOM 2540 O O . TYR B 1 123 ? 13.477 1.138 4.375 1 98.38 123 TYR B O 1
ATOM 2548 N N . LYS B 1 124 ? 12 -0.49 4.391 1 97.88 124 LYS B N 1
ATOM 2549 C CA . LYS B 1 124 ? 11.023 0.3 5.133 1 97.88 124 LYS B CA 1
ATOM 2550 C C . LYS B 1 124 ? 11.555 0.67 6.516 1 97.88 124 LYS B C 1
ATOM 2552 O O . LYS B 1 124 ? 11.328 1.782 6.996 1 97.88 124 LYS B O 1
ATOM 2557 N N . ILE B 1 125 ? 12.188 -0.257 7.18 1 97.94 125 ILE B N 1
ATOM 2558 C CA . ILE B 1 125 ? 12.789 -0.01 8.484 1 97.94 1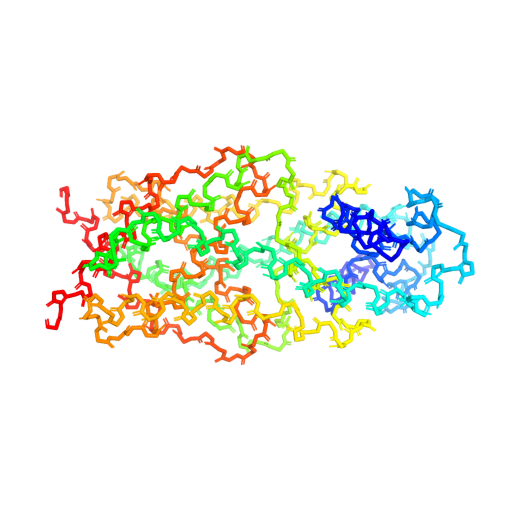25 ILE B CA 1
ATOM 2559 C C . ILE B 1 125 ? 13.828 1.104 8.367 1 97.94 125 ILE B C 1
ATOM 2561 O O . ILE B 1 125 ? 13.812 2.059 9.148 1 97.94 125 ILE B O 1
ATOM 2565 N N . TRP B 1 126 ? 14.641 0.966 7.395 1 98.81 126 TRP B N 1
ATOM 2566 C CA . TRP B 1 126 ? 15.68 1.961 7.156 1 98.81 126 TRP B CA 1
ATOM 2567 C C . TRP B 1 126 ? 15.07 3.324 6.852 1 98.81 126 TRP B C 1
ATOM 2569 O O . TRP B 1 126 ? 15.492 4.34 7.41 1 98.81 126 TRP B O 1
ATOM 2579 N N . LEU B 1 127 ? 14.109 3.395 5.945 1 98.81 127 LEU B N 1
ATOM 2580 C CA . LEU B 1 127 ? 13.469 4.641 5.543 1 98.81 127 LEU B CA 1
ATOM 2581 C C . LEU B 1 127 ? 12.789 5.312 6.734 1 98.81 127 LEU B C 1
ATOM 2583 O O . LEU B 1 127 ? 12.859 6.531 6.887 1 98.81 127 LEU B O 1
ATOM 2587 N N . THR B 1 128 ? 12.133 4.531 7.586 1 98.75 128 THR B N 1
ATOM 2588 C CA . THR B 1 128 ? 11.469 5.062 8.773 1 98.75 128 THR B CA 1
ATOM 2589 C C . THR B 1 128 ? 12.492 5.676 9.734 1 98.75 128 THR B C 1
ATOM 2591 O O . THR B 1 128 ? 12.266 6.766 10.266 1 98.75 128 THR B O 1
ATOM 2594 N N . GLN B 1 129 ? 13.562 4.961 9.891 1 98.81 129 GLN B N 1
ATOM 2595 C CA . GLN B 1 129 ? 14.617 5.473 10.758 1 98.81 129 GLN B CA 1
ATOM 2596 C C . GLN B 1 129 ? 15.227 6.754 10.18 1 98.81 129 GLN B C 1
ATOM 2598 O O . GLN B 1 129 ? 15.492 7.703 10.922 1 98.81 129 GLN B O 1
ATOM 2603 N N . LEU B 1 130 ? 15.484 6.746 8.898 1 98.81 130 LEU B N 1
ATOM 2604 C CA . LEU B 1 130 ? 16 7.938 8.234 1 98.81 130 LEU B CA 1
ATOM 2605 C C . LEU B 1 130 ? 15.062 9.125 8.445 1 98.81 130 LEU B C 1
ATOM 2607 O O . LEU B 1 130 ? 15.516 10.219 8.805 1 98.81 130 LEU B O 1
ATOM 2611 N N . MET B 1 131 ? 13.75 8.938 8.234 1 98.88 131 MET B N 1
ATOM 2612 C CA . MET B 1 131 ? 12.742 9.984 8.414 1 98.88 131 MET B CA 1
ATOM 2613 C C . MET B 1 131 ? 12.734 10.492 9.852 1 98.88 131 MET B C 1
ATOM 2615 O O . MET B 1 131 ? 12.695 11.703 10.086 1 98.88 131 MET B O 1
ATOM 2619 N N . GLN B 1 132 ? 12.797 9.539 10.789 1 98.81 132 GLN B N 1
ATOM 2620 C CA . GLN B 1 132 ? 12.812 9.906 12.203 1 98.81 132 GLN B CA 1
ATOM 2621 C C . GLN B 1 132 ? 14.039 10.742 12.539 1 98.81 132 GLN B C 1
ATOM 2623 O O . GLN B 1 132 ? 13.938 11.734 13.258 1 98.81 132 GLN B O 1
ATOM 2628 N N . ASP B 1 133 ? 15.211 10.336 12.055 1 98.75 133 ASP B N 1
ATOM 2629 C CA . ASP B 1 133 ? 16.453 11.055 12.328 1 98.75 133 ASP B CA 1
ATOM 2630 C C . ASP B 1 133 ? 16.391 12.484 11.797 1 98.75 133 ASP B C 1
ATOM 2632 O O . ASP B 1 133 ? 16.844 13.414 12.469 1 98.75 133 ASP B O 1
ATOM 2636 N N . LEU B 1 134 ? 15.867 12.664 10.617 1 98.81 134 LEU B N 1
ATOM 2637 C CA . LEU B 1 134 ? 15.727 13.992 10.047 1 98.81 134 LEU B CA 1
ATOM 2638 C C . LEU B 1 134 ? 14.758 14.844 10.859 1 98.81 134 LEU B C 1
ATOM 2640 O O . LEU B 1 134 ? 14.984 16.047 11.047 1 98.81 134 LEU B O 1
ATOM 2644 N N . LEU B 1 135 ? 13.672 14.234 11.328 1 98.75 135 LEU B N 1
ATOM 2645 C CA . LEU B 1 135 ? 12.703 14.945 12.156 1 98.75 135 LEU B CA 1
ATOM 2646 C C . LEU B 1 135 ? 13.312 15.344 13.492 1 98.75 135 LEU B C 1
ATOM 2648 O O . LEU B 1 135 ? 13.031 16.422 14.008 1 98.75 135 LEU B O 1
ATOM 2652 N N . ILE B 1 136 ? 14.109 14.461 14.078 1 98.38 136 ILE B N 1
ATOM 2653 C CA . ILE B 1 136 ? 14.828 14.781 15.312 1 98.38 136 ILE B CA 1
ATOM 2654 C C . ILE B 1 136 ? 15.758 15.969 15.07 1 98.38 136 ILE B C 1
ATOM 2656 O O . ILE B 1 136 ? 15.797 16.906 15.875 1 98.38 136 ILE B O 1
ATOM 2660 N N . GLN B 1 137 ? 16.484 15.961 13.977 1 98 137 GLN B N 1
ATOM 2661 C CA . GLN B 1 137 ? 17.375 17.078 13.625 1 98 137 GLN B CA 1
ATOM 2662 C C . GLN B 1 137 ? 16.578 18.375 13.469 1 98 137 GLN B C 1
ATOM 2664 O O . GLN B 1 137 ? 17.078 19.453 13.773 1 98 137 GLN B O 1
ATOM 2669 N N . TYR B 1 138 ? 15.367 18.219 13.008 1 97.81 138 TYR B N 1
ATOM 2670 C CA . TYR B 1 138 ? 14.5 19.375 12.82 1 97.81 138 TYR B CA 1
ATOM 2671 C C . TYR B 1 138 ? 13.789 19.734 14.125 1 97.81 138 TYR B C 1
ATOM 2673 O O . TYR B 1 138 ? 12.891 20.578 14.133 1 97.81 138 TYR B O 1
ATOM 2681 N N . GLU B 1 139 ? 14.133 19.016 15.234 1 97 139 GLU B N 1
ATOM 2682 C CA . GLU B 1 139 ? 13.703 19.297 16.594 1 97 139 GLU B CA 1
ATOM 2683 C C . GLU B 1 139 ? 12.227 18.984 16.797 1 97 139 GLU B C 1
ATOM 2685 O O . GLU B 1 139 ? 11.516 19.734 17.469 1 97 139 GLU B O 1
ATOM 2690 N N . ILE B 1 140 ? 11.789 17.969 16.125 1 97.12 140 ILE B N 1
ATOM 2691 C CA . ILE B 1 140 ? 10.453 17.453 16.375 1 97.12 140 ILE B CA 1
ATOM 2692 C C . ILE B 1 140 ? 10.477 16.5 17.562 1 97.12 140 ILE B C 1
ATOM 2694 O O . ILE B 1 140 ? 11.227 15.516 17.562 1 97.12 140 ILE B O 1
ATOM 2698 N N . GLU B 1 141 ? 9.695 16.75 18.562 1 93.25 141 GLU B N 1
ATOM 2699 C CA . GLU B 1 141 ? 9.68 15.938 19.781 1 93.25 141 GLU B CA 1
ATOM 2700 C C . GLU B 1 141 ? 9.086 14.555 19.516 1 93.25 141 GLU B C 1
ATOM 2702 O O . GLU B 1 141 ? 9.75 13.539 19.734 1 93.25 141 GLU B O 1
ATOM 2707 N N . GLU B 1 142 ? 7.863 14.477 19.094 1 94 142 GLU B N 1
ATOM 2708 C CA . GLU B 1 142 ? 7.223 13.195 18.797 1 94 142 GLU B CA 1
ATOM 2709 C C . GLU B 1 142 ? 7.578 12.727 17.391 1 94 142 GLU B C 1
ATOM 2711 O O . GLU B 1 142 ? 6.699 12.57 16.531 1 94 142 GLU B O 1
ATOM 2716 N N . SER B 1 143 ? 8.859 12.383 17.219 1 97.88 143 SER B N 1
ATOM 2717 C CA . SER B 1 143 ? 9.43 12.164 15.891 1 97.88 143 SER B CA 1
ATOM 2718 C C . SER B 1 143 ? 9.023 10.812 15.328 1 97.88 143 SER B C 1
ATOM 2720 O O . SER B 1 143 ? 8.758 10.688 14.125 1 97.88 143 SER B O 1
ATOM 2722 N N . ARG B 1 144 ? 8.875 9.781 16.188 1 97.62 144 ARG B N 1
ATOM 2723 C CA . ARG B 1 144 ? 8.648 8.43 15.688 1 97.62 144 ARG B CA 1
ATOM 2724 C C . ARG B 1 144 ? 7.25 8.305 15.086 1 97.62 144 ARG B C 1
ATOM 2726 O O . ARG B 1 144 ? 7.098 7.836 13.953 1 97.62 144 ARG B O 1
ATOM 2733 N N . PRO B 1 145 ? 6.176 8.766 15.805 1 97.94 145 PRO B N 1
ATOM 2734 C CA . PRO B 1 145 ? 4.852 8.672 15.188 1 97.94 145 PRO B CA 1
ATOM 2735 C C . PRO B 1 145 ? 4.742 9.477 13.891 1 97.94 145 PRO B C 1
ATOM 2737 O O . PRO B 1 145 ? 4.105 9.023 12.938 1 97.94 145 PRO B O 1
ATOM 2740 N N . LEU B 1 146 ? 5.363 10.625 13.867 1 98.31 146 LEU B N 1
ATOM 2741 C CA . LEU B 1 146 ? 5.324 11.43 12.648 1 98.31 146 LEU B CA 1
ATOM 2742 C C . LEU B 1 146 ? 6.105 10.758 11.523 1 98.31 146 LEU B C 1
ATOM 2744 O O . LEU B 1 146 ? 5.68 10.781 10.367 1 98.31 146 LEU B O 1
ATOM 2748 N N . ALA B 1 147 ? 7.262 10.148 11.828 1 98.75 147 ALA B N 1
ATOM 2749 C CA . ALA B 1 147 ? 8.047 9.422 10.828 1 98.75 147 ALA B CA 1
ATOM 2750 C C . ALA B 1 147 ? 7.23 8.297 10.203 1 98.75 147 ALA B C 1
ATOM 2752 O O . ALA B 1 147 ? 7.242 8.117 8.984 1 98.75 147 ALA B O 1
ATOM 2753 N N . LEU B 1 148 ? 6.512 7.547 11.031 1 98.62 148 LEU B N 1
ATOM 2754 C CA . LEU B 1 148 ? 5.668 6.461 10.555 1 98.62 148 LEU B CA 1
ATOM 2755 C C . LEU B 1 148 ? 4.574 6.988 9.625 1 98.62 148 LEU B C 1
ATOM 2757 O O . LEU B 1 148 ? 4.316 6.406 8.57 1 98.62 148 LEU B O 1
ATOM 2761 N N . LEU B 1 149 ? 3.975 8.094 9.992 1 98.75 149 LEU B N 1
ATOM 2762 C CA . LEU B 1 149 ? 2.943 8.703 9.164 1 98.75 149 LEU B CA 1
ATOM 2763 C C . LEU B 1 149 ? 3.51 9.125 7.812 1 98.75 149 LEU B C 1
ATOM 2765 O O . LEU B 1 149 ? 2.91 8.844 6.773 1 98.75 149 LEU B O 1
ATOM 2769 N N . LEU B 1 150 ? 4.68 9.781 7.828 1 98.88 150 LEU B N 1
ATOM 2770 C CA . LEU B 1 150 ? 5.273 10.266 6.586 1 98.88 150 LEU B CA 1
ATOM 2771 C C . LEU B 1 150 ? 5.648 9.102 5.676 1 98.88 150 LEU B C 1
ATOM 2773 O O . LEU B 1 150 ? 5.434 9.164 4.461 1 98.88 150 LEU B O 1
ATOM 2777 N N . VAL B 1 151 ? 6.168 8.031 6.227 1 98.75 151 VAL B N 1
ATOM 2778 C CA . VAL B 1 151 ? 6.512 6.844 5.449 1 98.75 151 VAL B CA 1
ATOM 2779 C C . VAL B 1 151 ? 5.238 6.203 4.902 1 98.75 151 VAL B C 1
ATOM 2781 O O . VAL B 1 151 ? 5.211 5.742 3.758 1 98.75 151 VAL B O 1
ATOM 2784 N N . ASN B 1 152 ? 4.168 6.184 5.66 1 98.62 152 ASN B N 1
ATOM 2785 C CA . ASN B 1 152 ? 2.904 5.621 5.199 1 98.62 152 ASN B CA 1
ATOM 2786 C C . ASN B 1 152 ? 2.285 6.465 4.09 1 98.62 152 ASN B C 1
ATOM 2788 O O . ASN B 1 152 ? 1.631 5.934 3.191 1 98.62 152 ASN B O 1
ATOM 2792 N N . ILE B 1 153 ? 2.449 7.77 4.133 1 98.81 153 ILE B N 1
ATOM 2793 C CA . ILE B 1 153 ? 2.029 8.617 3.025 1 98.81 153 ILE B CA 1
ATOM 2794 C C . ILE B 1 153 ? 2.783 8.227 1.758 1 98.81 153 ILE B C 1
ATOM 2796 O O . ILE B 1 153 ? 2.178 8.062 0.696 1 98.81 153 ILE B O 1
ATOM 2800 N N . LEU B 1 154 ? 4.105 7.996 1.857 1 98.81 154 LEU B N 1
ATOM 2801 C CA . LEU B 1 154 ? 4.906 7.57 0.714 1 98.81 154 LEU B CA 1
ATOM 2802 C C . LEU B 1 154 ? 4.41 6.23 0.176 1 98.81 154 LEU B C 1
ATOM 2804 O O . LEU B 1 154 ? 4.367 6.023 -1.039 1 98.81 154 LEU B O 1
ATOM 2808 N N . GLU B 1 155 ? 4.059 5.355 1.067 1 98 155 GLU B N 1
ATOM 2809 C CA . GLU B 1 155 ? 3.498 4.07 0.663 1 98 155 GLU B CA 1
ATOM 2810 C C . GLU B 1 155 ? 2.197 4.254 -0.112 1 98 155 GLU B C 1
ATOM 2812 O O . GLU B 1 155 ? 2.002 3.643 -1.165 1 98 155 GLU B O 1
ATOM 2817 N N . GLY B 1 156 ? 1.321 5.062 0.457 1 98.19 156 GLY B N 1
ATOM 2818 C CA . GLY B 1 156 ? 0.076 5.348 -0.236 1 98.19 156 GLY B CA 1
ATOM 2819 C C . GLY B 1 156 ? 0.283 5.973 -1.603 1 98.19 156 GLY B C 1
ATOM 2820 O O . GLY B 1 156 ? -0.402 5.617 -2.564 1 98.19 156 GLY B O 1
ATOM 2821 N N . MET B 1 157 ? 1.192 6.887 -1.713 1 98.56 157 MET B N 1
ATOM 2822 C CA . MET B 1 157 ? 1.525 7.508 -2.992 1 98.56 157 MET B CA 1
ATOM 2823 C C . MET B 1 157 ? 2.02 6.469 -3.99 1 98.56 157 MET B C 1
ATOM 2825 O O . MET B 1 157 ? 1.701 6.539 -5.18 1 98.56 157 MET B O 1
ATOM 2829 N N . THR B 1 158 ? 2.816 5.52 -3.533 1 98.25 158 THR B N 1
ATOM 2830 C CA . THR B 1 158 ? 3.32 4.453 -4.391 1 98.25 158 THR B CA 1
ATOM 2831 C C . THR B 1 158 ? 2.17 3.637 -4.973 1 98.25 158 THR B C 1
ATOM 2833 O O . THR B 1 158 ? 2.143 3.363 -6.176 1 98.25 158 THR B O 1
ATOM 2836 N N . ILE B 1 159 ? 1.238 3.301 -4.168 1 96.81 159 ILE B N 1
ATOM 2837 C CA . ILE B 1 159 ? 0.068 2.549 -4.605 1 96.81 159 ILE B CA 1
ATOM 2838 C C . ILE B 1 159 ? -0.734 3.377 -5.609 1 96.81 159 ILE B C 1
ATOM 2840 O O . ILE B 1 159 ? -1.138 2.873 -6.66 1 96.81 159 ILE B O 1
ATOM 2844 N N . GLN B 1 160 ? -0.956 4.637 -5.273 1 97.12 160 GLN B N 1
ATOM 2845 C CA . GLN B 1 160 ? -1.694 5.523 -6.164 1 97.12 160 GLN B CA 1
ATOM 2846 C C . GLN B 1 160 ? -1.031 5.598 -7.539 1 97.12 160 GLN B C 1
ATOM 2848 O O . GLN B 1 160 ? -1.703 5.477 -8.562 1 97.12 160 GLN B O 1
ATOM 2853 N N . ALA B 1 161 ? 0.263 5.781 -7.551 1 97.62 161 ALA B N 1
ATOM 2854 C CA . ALA B 1 161 ? 1.01 5.887 -8.797 1 97.62 161 ALA B CA 1
ATOM 2855 C C . ALA B 1 161 ? 0.922 4.59 -9.602 1 97.62 161 ALA B C 1
ATOM 2857 O O . ALA B 1 161 ? 0.881 4.613 -10.828 1 97.62 161 ALA B O 1
ATOM 2858 N N . GLN B 1 162 ? 0.926 3.484 -8.898 1 94.5 162 GLN B N 1
ATOM 2859 C CA . GLN B 1 162 ? 0.863 2.184 -9.555 1 94.5 162 GLN B CA 1
ATOM 2860 C C . GLN B 1 162 ? -0.499 1.963 -10.211 1 94.5 162 GLN B C 1
ATOM 2862 O O . GLN B 1 162 ? -0.587 1.371 -11.289 1 94.5 162 GLN B O 1
ATOM 2867 N N . VAL B 1 163 ? -1.528 2.404 -9.617 1 93.31 163 VAL B N 1
ATOM 2868 C CA . VAL B 1 163 ? -2.889 2.223 -10.109 1 93.31 163 VAL B CA 1
ATOM 2869 C C . VAL B 1 163 ? -3.137 3.148 -11.305 1 93.31 163 VAL B C 1
ATOM 2871 O O . VAL B 1 163 ? -3.764 2.75 -12.281 1 93.31 163 VAL B O 1
ATOM 2874 N N . GLU B 1 164 ? -2.65 4.367 -11.148 1 93.69 164 GLU B N 1
ATOM 2875 C CA . GLU B 1 164 ? -2.842 5.363 -12.195 1 93.69 164 GLU B CA 1
ATOM 2876 C C . GLU B 1 164 ? -1.589 6.211 -12.391 1 93.69 164 GLU B C 1
ATOM 2878 O O . GLU B 1 164 ? -1.345 7.148 -11.625 1 93.69 164 GLU B O 1
ATOM 2883 N N . HIS B 1 165 ? -0.891 5.875 -13.43 1 93.31 165 HIS B N 1
ATOM 2884 C CA . HIS B 1 165 ? 0.322 6.621 -13.742 1 93.31 165 HIS B CA 1
ATOM 2885 C C . HIS B 1 165 ? 0.025 8.109 -13.914 1 93.31 165 HIS B C 1
ATOM 2887 O O . HIS B 1 165 ? -0.976 8.477 -14.531 1 93.31 165 HIS B O 1
ATOM 2893 N N . GLY B 1 166 ? 0.863 8.938 -13.266 1 95.06 166 GLY B N 1
ATOM 2894 C CA . GLY B 1 166 ? 0.715 10.375 -13.391 1 95.06 166 GLY B CA 1
ATOM 2895 C C . GLY B 1 166 ? -0.306 10.961 -12.438 1 95.06 166 GLY B C 1
ATOM 2896 O O . GLY B 1 166 ? -0.529 12.172 -12.422 1 95.06 166 GLY B O 1
ATOM 2897 N N . SER B 1 167 ? -0.845 10.125 -11.602 1 96.56 167 SER B N 1
ATOM 2898 C CA . SER B 1 167 ? -1.939 10.555 -10.734 1 96.56 167 SER B CA 1
ATOM 2899 C C . SER B 1 167 ? -1.418 11.297 -9.516 1 96.56 167 SER B C 1
ATOM 2901 O O . SER B 1 167 ? -2.168 12.023 -8.852 1 96.56 167 SER B O 1
ATOM 2903 N N . VAL B 1 168 ? -0.171 11.117 -9.156 1 98.38 168 VAL B N 1
ATOM 2904 C CA . VAL B 1 168 ? 0.385 11.742 -7.961 1 98.38 168 VAL B CA 1
ATOM 2905 C C . VAL B 1 168 ? 0.881 13.148 -8.297 1 98.38 168 VAL B C 1
ATOM 2907 O O . VAL B 1 168 ? 1.784 13.312 -9.117 1 98.38 168 VAL B O 1
ATOM 2910 N N . LYS B 1 169 ? 0.24 14.094 -7.688 1 98.38 169 LYS B N 1
ATOM 2911 C CA . LYS B 1 169 ? 0.697 15.477 -7.746 1 98.38 169 LYS B CA 1
ATOM 2912 C C . LYS B 1 169 ? 1.529 15.836 -6.52 1 98.38 169 LYS B C 1
ATOM 2914 O O . LYS B 1 169 ? 0.984 16.234 -5.488 1 98.38 169 LYS B O 1
ATOM 2919 N N . ILE B 1 170 ? 2.852 15.781 -6.695 1 98.62 170 ILE B N 1
ATOM 2920 C CA . ILE B 1 170 ? 3.775 15.797 -5.566 1 98.62 170 ILE B CA 1
ATOM 2921 C C . ILE B 1 170 ? 3.629 17.109 -4.797 1 98.62 170 ILE B C 1
ATOM 2923 O O . ILE B 1 170 ? 3.732 17.141 -3.57 1 98.62 170 ILE B O 1
ATOM 2927 N N . ASP B 1 171 ? 3.361 18.234 -5.473 1 98.25 171 ASP B N 1
ATOM 2928 C CA . ASP B 1 171 ? 3.246 19.531 -4.809 1 98.25 171 ASP B CA 1
ATOM 2929 C C . ASP B 1 171 ? 2.041 19.562 -3.869 1 98.25 171 ASP B C 1
ATOM 2931 O O . ASP B 1 171 ? 2.078 20.203 -2.824 1 98.25 171 ASP B O 1
ATOM 2935 N N . ASP B 1 172 ? 0.969 18.875 -4.246 1 97.75 172 ASP B N 1
ATOM 2936 C CA . ASP B 1 172 ? -0.214 18.797 -3.395 1 97.75 172 ASP B CA 1
ATOM 2937 C C . ASP B 1 172 ? 0.092 18.031 -2.107 1 97.75 172 ASP B C 1
ATOM 2939 O O . ASP B 1 172 ? -0.396 18.391 -1.035 1 97.75 172 ASP B O 1
ATOM 2943 N N . TYR B 1 173 ? 0.852 17 -2.186 1 98.56 173 TYR B N 1
ATOM 2944 C CA . TYR B 1 173 ? 1.237 16.219 -1.015 1 98.56 173 TYR B CA 1
ATOM 2945 C C . TYR B 1 173 ? 2.213 17 -0.14 1 98.56 173 TYR B C 1
ATOM 2947 O O . TYR B 1 173 ? 2.02 17.109 1.073 1 98.56 173 TYR B O 1
ATOM 2955 N N . TRP B 1 174 ? 3.211 17.578 -0.822 1 98.56 174 TRP B N 1
ATOM 2956 C CA . TRP B 1 174 ? 4.262 18.25 -0.053 1 98.56 174 TRP B CA 1
ATOM 2957 C C . TRP B 1 174 ? 3.703 19.438 0.72 1 98.56 174 TRP B C 1
ATOM 2959 O O . TRP B 1 174 ? 4.078 19.672 1.871 1 98.56 174 TRP B O 1
ATOM 2969 N N . LYS B 1 175 ? 2.863 20.188 0.075 1 97.31 175 LYS B N 1
ATOM 2970 C CA . LYS B 1 175 ? 2.275 21.344 0.747 1 97.31 175 LYS B CA 1
ATOM 2971 C C . LYS B 1 175 ? 1.66 20.938 2.086 1 97.31 175 LYS B C 1
ATOM 2973 O O . LYS B 1 175 ? 1.842 21.641 3.088 1 97.31 175 LYS B O 1
ATOM 2978 N N . ARG B 1 176 ? 0.981 19.859 2.154 1 97.56 176 ARG B N 1
ATOM 2979 C CA . ARG B 1 176 ? 0.29 19.391 3.352 1 97.56 176 ARG B CA 1
ATOM 2980 C C . ARG B 1 176 ? 1.262 18.719 4.32 1 97.56 176 ARG B C 1
ATOM 2982 O O . ARG B 1 176 ? 1.149 18.891 5.535 1 97.56 176 ARG B O 1
ATOM 2989 N N . VAL B 1 177 ? 2.244 17.969 3.809 1 98.38 177 VAL B N 1
ATOM 2990 C CA . VAL B 1 177 ? 3.268 17.328 4.637 1 98.38 177 VAL B CA 1
ATOM 2991 C C . VAL B 1 177 ? 4.078 18.406 5.359 1 98.38 177 VAL B C 1
ATOM 2993 O O . VAL B 1 177 ? 4.312 18.312 6.566 1 98.38 177 VAL B O 1
ATOM 2996 N N . GLU B 1 178 ? 4.465 19.391 4.582 1 98.06 178 GLU B N 1
ATOM 2997 C CA . GLU B 1 178 ? 5.246 20.484 5.16 1 98.06 178 GLU B CA 1
ATOM 2998 C C . GLU B 1 178 ? 4.473 21.188 6.27 1 98.06 178 GLU B C 1
ATOM 3000 O O . GLU B 1 178 ? 5.031 21.5 7.324 1 98.06 178 GLU B O 1
ATOM 3005 N N . LYS B 1 179 ? 3.23 21.469 5.98 1 95.44 179 LYS B N 1
ATOM 3006 C CA . LYS B 1 179 ? 2.383 22.109 6.984 1 95.44 179 LYS B CA 1
ATOM 3007 C C . LYS B 1 179 ? 2.303 21.266 8.258 1 95.44 179 LYS B C 1
ATOM 3009 O O . LYS B 1 179 ? 2.377 21.797 9.367 1 95.44 179 LYS B O 1
ATOM 3014 N N . LEU B 1 180 ? 2.15 20 8.117 1 96.31 180 LEU B N 1
ATOM 3015 C CA . LEU B 1 180 ? 2.062 19.078 9.25 1 96.31 180 LEU B CA 1
ATOM 3016 C C . LEU B 1 180 ? 3.352 19.109 10.062 1 96.31 180 LEU B C 1
ATOM 3018 O O . LEU B 1 180 ? 3.311 19.156 11.297 1 96.31 180 LEU B O 1
ATOM 3022 N N . ILE B 1 181 ? 4.48 19.047 9.398 1 97.69 181 ILE B N 1
ATOM 3023 C CA . ILE B 1 181 ? 5.777 19.062 10.07 1 97.69 181 ILE B CA 1
ATOM 3024 C C . ILE B 1 181 ? 5.953 20.359 10.844 1 97.69 181 ILE B C 1
ATOM 3026 O O . ILE B 1 181 ? 6.387 20.359 12 1 97.69 181 ILE B O 1
ATOM 3030 N N . GLU B 1 182 ? 5.574 21.469 10.211 1 94.94 182 GLU B N 1
ATOM 3031 C CA . GLU B 1 182 ? 5.719 22.781 10.844 1 94.94 182 GLU B CA 1
ATOM 3032 C C . GLU B 1 182 ? 4.816 22.891 12.07 1 94.94 182 GLU B C 1
ATOM 3034 O O . GLU B 1 182 ? 5.215 23.484 13.086 1 94.94 182 GLU B O 1
ATOM 3039 N N . PHE B 1 183 ? 3.695 22.359 11.938 1 92.38 183 PHE B N 1
ATOM 3040 C CA . PHE B 1 183 ? 2.775 22.391 13.062 1 92.38 183 PHE B CA 1
ATOM 3041 C C . PHE B 1 183 ? 3.332 21.609 14.242 1 92.38 183 PHE B C 1
ATOM 3043 O O . PHE B 1 183 ? 3.184 22.016 15.398 1 92.38 183 PHE B O 1
ATOM 3050 N N . GLU B 1 184 ? 3.932 20.484 13.984 1 93.69 184 GLU B N 1
ATOM 3051 C CA . GLU B 1 184 ? 4.504 19.641 15.031 1 93.69 184 GLU B CA 1
ATOM 3052 C C . GLU B 1 184 ? 5.723 20.312 15.672 1 93.69 184 GLU B C 1
ATOM 3054 O O . GLU B 1 184 ? 6.035 20.047 16.828 1 93.69 184 GLU B O 1
ATOM 3059 N N . LYS B 1 185 ? 6.367 21.062 14.883 1 91.56 185 LYS B N 1
ATOM 3060 C CA . LYS B 1 185 ? 7.523 21.797 15.398 1 91.56 185 LYS B CA 1
ATOM 3061 C C . LYS B 1 185 ? 7.102 22.875 16.391 1 91.56 185 LYS B C 1
ATOM 3063 O O . LYS B 1 185 ? 7.766 23.078 17.406 1 91.56 185 LYS B O 1
ATOM 3068 N N . ILE B 1 186 ? 6.016 23.594 16.125 1 81.25 186 ILE B N 1
ATOM 3069 C CA . ILE B 1 186 ? 5.555 24.703 16.953 1 81.25 186 ILE B CA 1
ATOM 3070 C C . ILE B 1 186 ? 4.855 24.172 18.203 1 81.25 186 ILE B C 1
ATOM 3072 O O . ILE B 1 186 ? 4.934 24.781 19.266 1 81.25 186 ILE B O 1
ATOM 3076 N N . ALA B 1 187 ? 4.051 23.172 18.172 1 66.94 187 ALA B N 1
ATOM 3077 C CA . ALA B 1 187 ? 3.326 22.641 19.328 1 66.94 187 ALA B CA 1
ATOM 3078 C C . ALA B 1 187 ? 4.28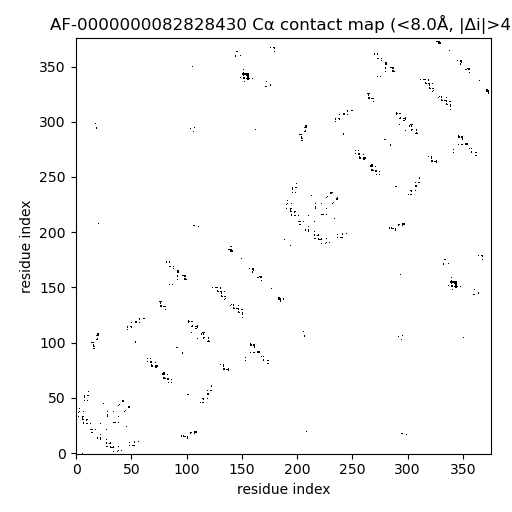5 22.266 20.453 1 66.94 187 ALA B C 1
ATOM 3080 O O . ALA B 1 187 ? 3.855 22.031 21.578 1 66.94 187 ALA B O 1
ATOM 3081 N N . HIS B 1 188 ? 5.586 22.359 20.359 1 54.59 188 HIS B N 1
ATOM 3082 C CA . HIS B 1 188 ? 6.523 22.188 21.453 1 54.59 188 HIS B CA 1
ATOM 3083 C C . HIS B 1 188 ? 7.449 23.391 21.594 1 54.59 188 HIS B C 1
ATOM 3085 O O . HIS B 1 188 ? 7.852 23.984 20.578 1 54.59 188 HIS B O 1
#

Foldseek 3Di:
DDLLCLLLVLLLLDLLADALVVDDPVNSCVNSVHDPVVVCVNPVDSLRSLLVSLQVVLVVVVVVLVVQLVVDDPLCLLVSLLSNLVVLVVLLQDPSQQFQSLVSCVPHCCVVRVVSPCSSCVNVVVQLVSQLVSLVSVVQDPSNVLSVVSSVVSNVLRVVSNVPPPPDDSCVVSVVNVVVSVVSNVVD/DDLLCLLLVLLLLDLLADALVVDDPVNSCVNSVHDPVVSCVNPVDSLRSLLVSLQVVLVVVVVQLVVQLVVDDPLCLLVSLLSNLVSLVVLLQDPSQQFQSLVSCVPHCCVVRVVSPCSSCVNVVVQLVSQLVSLVSVVQDVSNVLSVVSSVVSNVLRVVSNVPPPPDDSCVVSVVNVVVSVVSNVVD

Secondary structure (DSSP, 8-state):
--HHHHHHHHHHHHHHHS-TTT--HHHHHHHHT--HHHHHHH-SSHHHHHHHHHHHHHHHHHHHHHHHHHTS-TT-HHHHHHHHHHHHHHHHTSTT--S-HHHHHHHHTTTT-GGGHHHHHHHHHHHHHHHHHHHHHTT-TTHHHHHHHHHHHHHHHHHHHHHSTT---HHHHHHHHHHHHHHHHHT-/--HHHHHHHHHHHHHHHS-TTT--HHHHHHHHT--HHHHHHH-SSHHHHHHHHHHHHHHHHHHHHHHHHHTS-TT-HHHHHHHHHHHHHHHHTSTT--S-HHHHHHHHTTTT-GGGHHHHHHHHHHHHHHHHHHHHHTT-TTHHHHHHHHHHHHHHHHHHHHHSTT---HHHHHHHHHHHHHHHHHT-

Radius of gyration: 22.04 Å; Cα contacts (8 Å, |Δi|>4): 400; chains: 2; bounding box: 57×60×42 Å

Solvent-accessible surface area (backbone atoms only — not comparable to full-atom values): 20142 Å² total; per-residue (Å²): 130,53,72,65,49,37,42,45,52,41,40,44,54,48,44,45,75,42,40,65,85,78,56,51,69,66,59,41,34,64,72,34,70,48,55,69,68,60,47,42,71,76,34,81,37,71,65,57,44,50,38,52,38,36,45,48,50,39,52,54,49,53,53,54,52,51,55,55,31,65,74,39,62,88,90,36,35,66,59,31,54,49,35,50,58,51,50,50,50,52,45,61,71,39,90,83,53,58,54,59,61,38,61,48,41,62,61,65,38,25,90,82,35,61,81,37,47,61,46,40,43,48,52,59,55,50,51,36,50,51,43,21,52,35,32,44,74,58,59,27,79,71,20,61,64,50,16,51,49,53,50,20,37,53,47,16,48,43,52,46,27,57,77,35,74,80,64,68,56,60,67,64,53,45,56,54,49,51,50,48,54,51,48,52,35,62,80,100,130,54,72,65,49,38,42,45,54,42,41,43,55,48,45,45,76,43,40,64,85,78,56,51,70,67,57,42,35,63,74,34,69,48,56,68,68,60,48,43,70,76,34,81,40,69,66,57,44,50,36,51,38,35,44,49,50,39,52,54,48,52,53,52,51,50,56,54,31,65,76,39,62,87,88,37,36,65,60,31,53,49,34,53,57,51,50,50,49,53,45,59,72,40,90,84,55,58,53,59,60,37,60,50,40,62,62,66,37,26,89,83,36,61,80,40,48,61,45,42,44,48,52,58,54,50,52,34,50,52,44,20,52,37,32,43,72,58,58,27,79,74,21,62,65,51,18,50,50,55,49,19,36,53,46,15,48,43,53,47,29,55,78,35,75,79,65,67,55,60,67,65,52,45,57,54,51,52,50,48,53,52,49,53,36,62,80,100